Protein AF-A0A6J4LTP1-F1 (afdb_monomer_lite)

InterPro domains:
  IPR012429 Heparan-alpha-glucosaminide N-acetyltransferase, catalytic domain [PF07786] (29-228)

Secondary structure (DSSP, 8-state):
---------------PPP--TTS-------HHHHHHHHHHHHHHHHHHHS-SEETTEE-HHHHHHTTHHHHHHHHHHHHHHHHHTS-SSPP-HHHHHHHHHHHHHHHHHHHHHHHHHHTS--S----HHHHHHHHHHHGGGGGS-HHHHHHHHHHHHHHHHHHHHHHHHHSPPP--PPP-GGGGGSHHHHHHIIIIISSS-HHHHHHHHHHHHHHHTS-TT-HHHHHHHHHHHHHHHHHHHHHHHHHH-SHHHH-

pLDDT: mean 87.18, std 14.98, range [41.19, 98.12]

Structure (mmCIF, N/CA/C/O backbone):
data_AF-A0A6J4LTP1-F1
#
_entry.id   AF-A0A6J4LTP1-F1
#
loop_
_atom_site.group_PDB
_atom_site.id
_atom_site.type_symbol
_atom_site.label_atom_id
_atom_site.label_alt_id
_atom_site.label_comp_id
_atom_site.label_asym_id
_atom_site.label_entity_id
_atom_site.label_seq_id
_atom_site.pdbx_PDB_ins_code
_atom_site.Cartn_x
_atom_site.Cartn_y
_atom_site.Cartn_z
_atom_site.occupancy
_atom_site.B_iso_or_equiv
_atom_site.auth_seq_id
_atom_site.auth_comp_id
_atom_site.auth_asym_id
_atom_site.auth_atom_id
_atom_site.pdbx_PDB_model_num
ATOM 1 N N . MET A 1 1 ? -41.684 -35.979 71.689 1.00 41.19 1 MET A N 1
ATOM 2 C CA . MET A 1 1 ? -40.923 -36.893 70.809 1.00 41.19 1 MET A CA 1
ATOM 3 C C . MET A 1 1 ? -41.884 -37.437 69.767 1.00 41.19 1 MET A C 1
ATOM 5 O O . MET A 1 1 ? -42.883 -37.994 70.183 1.00 41.19 1 MET A O 1
ATOM 9 N N . SER A 1 2 ? -41.742 -37.316 68.453 1.00 46.16 2 SER A N 1
ATOM 10 C CA . SER A 1 2 ? -40.918 -36.495 67.558 1.00 46.16 2 SER A CA 1
ATOM 11 C C . SER A 1 2 ? -41.583 -36.624 66.177 1.00 46.16 2 SER A C 1
ATOM 13 O O . SER A 1 2 ? -41.936 -37.737 65.793 1.00 46.16 2 SER A O 1
ATOM 15 N N . ARG A 1 3 ? -41.771 -35.520 65.443 1.00 52.78 3 ARG A N 1
ATOM 16 C CA . ARG A 1 3 ? -41.906 -35.573 63.974 1.00 52.78 3 ARG A CA 1
ATOM 17 C C . ARG A 1 3 ? -40.513 -35.787 63.369 1.00 52.78 3 ARG A C 1
ATOM 19 O O . ARG A 1 3 ? -39.532 -35.397 64.005 1.00 52.78 3 ARG A O 1
ATOM 26 N N . PRO A 1 4 ? -40.436 -36.397 62.179 1.00 52.69 4 PRO A N 1
ATOM 27 C CA . PRO A 1 4 ? -39.856 -35.639 61.072 1.00 52.69 4 PRO A CA 1
ATOM 28 C C . PRO A 1 4 ? -40.597 -35.847 59.739 1.00 52.69 4 PRO A C 1
ATOM 30 O O . PRO A 1 4 ? -40.776 -36.962 59.257 1.00 52.69 4 PRO A O 1
ATOM 33 N N . ASP A 1 5 ? -41.101 -34.737 59.211 1.00 44.59 5 ASP A N 1
ATOM 34 C CA . ASP A 1 5 ? -40.849 -34.163 57.883 1.00 44.59 5 ASP A CA 1
ATOM 35 C C . ASP A 1 5 ? -40.252 -35.096 56.807 1.00 44.59 5 ASP A C 1
ATOM 37 O O . ASP A 1 5 ? -39.077 -35.454 56.845 1.00 44.59 5 ASP A O 1
ATOM 41 N N . LEU A 1 6 ? -41.062 -35.426 55.792 1.00 54.19 6 LEU A N 1
ATOM 42 C CA . LEU A 1 6 ? -40.572 -35.909 54.500 1.00 54.19 6 LEU A CA 1
ATOM 43 C C . LEU A 1 6 ? -40.312 -34.695 53.607 1.00 54.19 6 LEU A C 1
ATOM 45 O O . LEU A 1 6 ? -41.236 -34.023 53.146 1.00 54.19 6 LEU A O 1
ATOM 49 N N . GLU A 1 7 ? -39.025 -34.415 53.437 1.00 50.78 7 GLU A N 1
ATOM 50 C CA . GLU A 1 7 ? -38.472 -33.327 52.650 1.00 50.78 7 GLU A CA 1
ATOM 51 C C . GLU A 1 7 ? -38.853 -33.415 51.169 1.00 50.78 7 GLU A C 1
ATOM 53 O O . GLU A 1 7 ? -38.830 -34.468 50.527 1.00 50.78 7 GLU A O 1
ATOM 58 N N . ALA A 1 8 ? -39.164 -32.240 50.630 1.00 48.41 8 ALA A N 1
ATOM 59 C CA . ALA A 1 8 ? -39.256 -31.965 49.215 1.00 48.41 8 ALA A CA 1
ATOM 60 C C . ALA A 1 8 ? -37.925 -32.301 48.524 1.00 48.41 8 ALA A C 1
ATOM 62 O O . ALA A 1 8 ? -36.889 -31.715 48.832 1.00 48.41 8 ALA A O 1
ATOM 63 N N . GLY A 1 9 ? -37.969 -33.212 47.551 1.00 43.53 9 GLY A N 1
ATOM 64 C CA . GLY A 1 9 ? -36.868 -33.440 46.623 1.00 43.53 9 GLY A CA 1
ATOM 65 C C . GLY A 1 9 ? -36.632 -32.193 45.776 1.00 43.53 9 GLY A C 1
ATOM 66 O O . GLY A 1 9 ? -37.317 -31.960 44.780 1.00 43.53 9 GLY A O 1
ATOM 67 N N . SER A 1 10 ? -35.663 -31.386 46.193 1.00 46.53 10 SER A N 1
ATOM 68 C CA . SER A 1 10 ? -35.071 -30.304 45.422 1.00 46.53 10 SER A CA 1
ATOM 69 C C . SER A 1 10 ? -34.323 -30.898 44.227 1.00 46.53 10 SER A C 1
ATOM 71 O O . SER A 1 10 ? -33.177 -31.333 44.318 1.00 46.53 10 SER A O 1
ATOM 73 N N . GLY A 1 11 ? -34.984 -30.924 43.069 1.00 43.78 11 GLY A N 1
ATOM 74 C CA . GLY A 1 11 ? -34.294 -31.063 41.791 1.00 43.78 11 GLY A CA 1
ATOM 75 C C . GLY A 1 11 ? -33.330 -29.890 41.641 1.00 43.78 11 GLY A C 1
ATOM 76 O O . GLY A 1 11 ? -33.758 -28.770 41.363 1.00 43.78 11 GLY A O 1
ATOM 77 N N . GLY A 1 12 ? -32.049 -30.140 41.916 1.00 47.62 12 GLY A N 1
ATOM 78 C CA . GLY A 1 12 ? -30.976 -29.163 41.795 1.00 47.62 12 GLY A CA 1
ATOM 79 C C . GLY A 1 12 ? -30.911 -28.555 40.389 1.00 47.62 12 GLY A C 1
ATOM 80 O O . GLY A 1 12 ? -31.456 -29.123 39.436 1.00 47.62 12 GLY A O 1
ATOM 81 N N . PRO A 1 13 ? -30.261 -27.390 40.238 1.00 50.44 13 PRO A N 1
ATOM 82 C CA . PRO A 1 13 ? -30.139 -26.750 38.943 1.00 50.44 13 PRO A CA 1
ATOM 83 C C . PRO A 1 13 ? -29.443 -27.714 37.983 1.00 50.44 13 PRO A C 1
ATOM 85 O O . PRO A 1 13 ? -28.340 -28.180 38.257 1.00 50.44 13 PRO A O 1
ATOM 88 N N . VAL A 1 14 ? -30.109 -28.017 36.867 1.00 61.91 14 VAL A N 1
ATOM 89 C CA . VAL A 1 14 ? -29.485 -28.675 35.720 1.00 61.91 14 VAL A CA 1
ATOM 90 C C . VAL A 1 14 ? -28.296 -27.809 35.327 1.00 61.91 14 VAL A C 1
ATOM 92 O O . VAL A 1 14 ? -28.477 -26.671 34.887 1.00 61.91 14 VAL A O 1
ATOM 95 N N . ASP A 1 15 ? -27.097 -28.338 35.553 1.00 51.41 15 ASP A N 1
ATOM 96 C CA . ASP A 1 15 ? -25.837 -27.737 35.147 1.00 51.41 15 ASP A CA 1
ATOM 97 C C . ASP A 1 15 ? -25.859 -27.641 33.617 1.00 51.41 15 ASP A C 1
ATOM 99 O O . ASP A 1 15 ? -25.675 -28.625 32.895 1.00 51.41 15 ASP A O 1
ATOM 103 N N . ARG A 1 16 ? -26.239 -26.464 33.106 1.00 56.94 16 ARG A N 1
ATOM 104 C CA . ARG A 1 16 ? -26.117 -26.158 31.684 1.00 56.94 16 ARG A CA 1
ATOM 105 C C . ARG A 1 16 ? -24.619 -26.165 31.395 1.00 56.94 16 ARG A C 1
ATOM 107 O O . ARG A 1 16 ? -23.916 -25.421 32.077 1.00 56.94 16 ARG A O 1
ATOM 114 N N . PRO A 1 17 ? -24.132 -26.950 30.417 1.00 48.06 17 PRO A N 1
ATOM 115 C CA . PRO A 1 17 ? -22.727 -26.901 30.051 1.00 48.06 17 PRO A CA 1
ATOM 116 C C . PRO A 1 17 ? -22.368 -25.441 29.786 1.00 48.06 17 PRO A C 1
ATOM 118 O O . PRO A 1 17 ? -23.048 -24.768 29.009 1.00 48.06 17 PRO A O 1
ATOM 121 N N . ALA A 1 18 ? -21.376 -24.945 30.526 1.00 53.28 18 ALA A N 1
ATOM 122 C CA . ALA A 1 18 ? -20.853 -23.604 30.360 1.00 53.28 18 ALA A CA 1
ATOM 123 C C . ALA A 1 18 ? -20.547 -23.402 28.875 1.00 53.28 18 ALA A C 1
ATOM 125 O O . ALA A 1 18 ? -19.799 -24.193 28.298 1.00 53.28 18 ALA A O 1
ATOM 126 N N . ASP A 1 19 ? -21.169 -22.386 28.271 1.00 47.59 19 ASP A N 1
ATOM 127 C CA . ASP A 1 19 ? -20.850 -21.946 26.919 1.00 47.59 19 ASP A CA 1
ATOM 128 C C . ASP A 1 19 ? -19.333 -21.807 26.826 1.00 47.59 19 ASP A C 1
ATOM 130 O O . ASP A 1 19 ? -18.734 -20.962 27.495 1.00 47.59 19 ASP A O 1
ATOM 134 N N . ASP A 1 20 ? -18.715 -22.689 26.046 1.00 41.72 20 ASP A N 1
ATOM 135 C CA . ASP A 1 20 ? -17.285 -22.686 25.803 1.00 41.72 20 ASP A CA 1
ATOM 136 C C . ASP A 1 20 ? -16.920 -21.332 25.163 1.00 41.72 20 ASP A C 1
ATOM 138 O O . ASP A 1 20 ? -17.313 -21.063 24.019 1.00 41.72 20 ASP A O 1
ATOM 142 N N . PRO A 1 21 ? -16.184 -20.439 25.855 1.00 48.44 21 PRO A N 1
ATOM 143 C CA . PRO A 1 21 ? -15.839 -19.124 25.318 1.00 48.44 21 PRO A CA 1
ATOM 144 C C . PRO A 1 21 ? -14.862 -19.221 24.129 1.00 48.44 21 PRO A C 1
ATOM 146 O O . PRO A 1 21 ? -14.486 -18.198 23.551 1.00 48.44 21 PRO A O 1
ATOM 149 N N . ALA A 1 22 ? -14.456 -20.439 23.745 1.00 44.78 22 ALA A N 1
ATOM 150 C CA . ALA A 1 22 ? -13.656 -20.742 22.567 1.00 44.78 22 ALA A CA 1
ATOM 151 C C . ALA A 1 22 ? -14.463 -20.871 21.259 1.00 44.78 22 ALA A C 1
ATOM 153 O O . ALA A 1 22 ? -13.855 -21.021 20.193 1.00 44.78 22 ALA A O 1
ATOM 154 N N . ALA A 1 23 ? -15.798 -20.744 21.282 1.00 41.44 23 ALA A N 1
ATOM 155 C CA . ALA A 1 23 ? -16.594 -20.524 20.073 1.00 41.44 23 ALA A CA 1
ATOM 156 C C . ALA A 1 23 ? -16.311 -19.110 19.538 1.00 41.44 23 ALA A C 1
ATOM 158 O O . ALA A 1 23 ? -17.010 -18.142 19.836 1.00 41.44 23 ALA A O 1
ATOM 159 N N . GLY A 1 24 ? -15.198 -18.996 18.807 1.00 42.69 24 GLY A N 1
ATOM 160 C CA . GLY A 1 24 ? -14.598 -17.753 18.354 1.00 42.69 24 GLY A CA 1
ATOM 161 C C . GLY A 1 24 ? -15.640 -16.773 17.847 1.00 42.69 24 GLY A C 1
ATOM 162 O O . GLY A 1 24 ? -16.314 -17.045 16.854 1.00 42.69 24 GLY A O 1
ATOM 163 N N . ALA A 1 25 ? -15.743 -15.631 18.533 1.00 44.38 25 ALA A N 1
ATOM 164 C CA . ALA A 1 25 ? -16.534 -14.496 18.098 1.00 44.38 25 ALA A CA 1
ATOM 165 C C . ALA A 1 25 ? -16.268 -14.291 16.607 1.00 44.38 25 ALA A C 1
ATOM 167 O O . ALA A 1 25 ? -15.170 -13.877 16.217 1.00 44.38 25 ALA A O 1
ATOM 168 N N . VAL A 1 26 ? -17.248 -14.660 15.775 1.00 53.19 26 VAL A N 1
ATOM 169 C CA . VAL A 1 26 ? -17.187 -14.472 14.332 1.00 53.19 26 VAL A CA 1
ATOM 170 C C . VAL A 1 26 ? -17.020 -12.982 14.167 1.00 53.19 26 VAL A C 1
ATOM 172 O O . VAL A 1 26 ? -17.946 -12.204 14.380 1.00 53.19 26 VAL A O 1
ATOM 175 N N . ARG A 1 27 ? -15.781 -12.579 13.901 1.00 61.25 27 ARG A N 1
ATOM 176 C CA . ARG A 1 27 ? -15.403 -11.188 13.777 1.00 61.25 27 ARG A CA 1
ATOM 177 C C . ARG A 1 27 ? -16.189 -10.664 12.596 1.00 61.25 27 ARG A C 1
ATOM 179 O O . ARG A 1 27 ? -15.826 -10.943 11.456 1.00 61.25 27 ARG A O 1
ATOM 186 N N . GLU A 1 28 ? -17.314 -10.017 12.882 1.00 68.69 28 GLU A N 1
ATOM 187 C CA . GLU A 1 28 ? -18.293 -9.656 11.869 1.00 68.69 28 GLU A CA 1
ATOM 188 C C . GLU A 1 28 ? -17.571 -8.938 10.724 1.00 68.69 28 GLU A C 1
ATOM 190 O O . GLU A 1 28 ? -16.908 -7.904 10.916 1.00 68.69 28 GLU A O 1
ATOM 195 N N . ARG A 1 29 ? -17.657 -9.536 9.539 1.00 81.00 29 ARG A N 1
ATOM 196 C CA . ARG A 1 29 ? -16.980 -9.049 8.343 1.00 81.00 29 ARG A CA 1
ATOM 197 C C . ARG A 1 29 ? -17.611 -7.738 7.899 1.00 81.00 29 ARG A C 1
ATOM 199 O O . ARG A 1 29 ? -18.818 -7.541 8.008 1.00 81.00 29 ARG A O 1
ATOM 206 N N . ILE A 1 30 ? -16.790 -6.835 7.374 1.00 90.06 30 ILE A N 1
ATOM 207 C CA . ILE A 1 30 ? -17.272 -5.574 6.813 1.00 90.06 30 ILE A CA 1
ATOM 208 C C . ILE A 1 30 ? -17.384 -5.767 5.306 1.00 90.06 30 ILE A C 1
ATOM 210 O O . ILE A 1 30 ? -16.401 -5.598 4.589 1.00 90.06 30 ILE A O 1
ATOM 214 N N . VAL A 1 31 ? -18.588 -6.105 4.837 1.00 92.44 31 VAL A N 1
ATOM 215 C CA . VAL A 1 31 ? -18.863 -6.438 3.425 1.00 92.44 31 VAL A CA 1
ATOM 216 C C . VAL A 1 31 ? -18.315 -5.377 2.466 1.00 92.44 31 VAL A C 1
ATOM 218 O O . VAL A 1 31 ? -17.703 -5.717 1.461 1.00 92.44 31 VAL A O 1
ATOM 221 N N . GLY A 1 32 ? -18.441 -4.089 2.800 1.00 91.94 32 GLY A N 1
ATOM 222 C CA . GLY A 1 32 ? -17.913 -3.004 1.965 1.00 91.94 32 GLY A CA 1
ATOM 223 C C . GLY A 1 32 ? -16.392 -3.050 1.756 1.00 91.94 32 GLY A C 1
ATOM 224 O O . GLY A 1 32 ? -15.919 -2.733 0.670 1.00 91.94 32 GLY A O 1
ATOM 225 N N . VAL A 1 33 ? -15.621 -3.493 2.758 1.00 93.88 33 VAL A N 1
ATOM 226 C CA . VAL A 1 33 ? -14.161 -3.669 2.634 1.00 93.88 33 VAL A CA 1
ATOM 227 C C . VAL A 1 33 ? -13.844 -4.844 1.710 1.00 93.88 33 VAL A C 1
ATOM 229 O O . VAL A 1 33 ? -12.915 -4.762 0.908 1.00 93.88 33 VAL A O 1
ATOM 232 N N . ASP A 1 34 ? -14.626 -5.921 1.791 1.00 94.19 34 ASP A N 1
ATOM 233 C CA . ASP A 1 34 ? -14.452 -7.095 0.934 1.00 94.19 34 ASP A CA 1
ATOM 234 C C . ASP A 1 34 ? -14.813 -6.786 -0.527 1.00 94.19 34 ASP A C 1
ATOM 236 O O . ASP A 1 34 ? -14.054 -7.141 -1.429 1.00 94.19 34 ASP A O 1
ATOM 240 N N . VAL A 1 35 ? -15.898 -6.039 -0.765 1.00 95.88 35 VAL A N 1
ATOM 241 C CA . VAL A 1 35 ? -16.276 -5.544 -2.101 1.00 95.88 35 VAL A CA 1
ATOM 242 C C . VAL A 1 35 ? -15.203 -4.616 -2.664 1.00 95.88 35 VAL A C 1
ATOM 244 O O . VAL A 1 35 ? -14.769 -4.809 -3.796 1.00 95.88 35 VAL A O 1
ATOM 247 N N . ALA A 1 36 ? -14.711 -3.653 -1.878 1.00 96.00 36 ALA A N 1
ATOM 248 C CA . ALA A 1 36 ? -13.639 -2.762 -2.319 1.00 96.00 36 ALA A CA 1
ATOM 249 C C . ALA A 1 36 ? -12.361 -3.539 -2.679 1.00 96.00 36 ALA A C 1
ATOM 251 O O . ALA A 1 36 ? -11.690 -3.210 -3.656 1.00 96.00 36 ALA A O 1
ATOM 252 N N . ARG A 1 37 ? -12.046 -4.610 -1.934 1.00 95.38 37 ARG A N 1
ATOM 253 C CA . ARG A 1 37 ? -10.905 -5.485 -2.235 1.00 95.38 37 ARG A CA 1
ATOM 254 C C . ARG A 1 37 ? -11.122 -6.257 -3.533 1.00 95.38 37 ARG A C 1
ATOM 256 O O . ARG A 1 37 ? -10.196 -6.346 -4.330 1.00 95.38 37 ARG A O 1
ATOM 263 N N . CYS A 1 38 ? -12.328 -6.777 -3.754 1.00 96.44 38 CYS A N 1
ATOM 264 C CA . CYS A 1 38 ? -12.697 -7.433 -5.006 1.00 96.44 38 CYS A CA 1
ATOM 265 C C . CYS A 1 38 ? -12.531 -6.479 -6.198 1.00 96.44 38 CYS A C 1
ATOM 267 O O . CYS A 1 38 ? -11.837 -6.813 -7.152 1.00 96.44 38 CYS A O 1
ATOM 269 N N . LEU A 1 39 ? -13.061 -5.255 -6.103 1.00 96.81 39 LEU A N 1
ATOM 270 C CA . LEU A 1 39 ? -12.918 -4.231 -7.145 1.00 96.81 39 LEU A CA 1
ATOM 271 C C . LEU A 1 39 ? -11.451 -3.868 -7.415 1.00 96.81 39 LEU A C 1
ATOM 273 O O . LEU A 1 39 ? -11.052 -3.736 -8.570 1.00 96.81 39 LEU A O 1
ATOM 277 N N . ALA A 1 40 ? -10.634 -3.749 -6.365 1.00 96.69 40 ALA A N 1
ATOM 278 C CA . ALA A 1 40 ? -9.202 -3.503 -6.508 1.00 96.69 40 ALA A CA 1
ATOM 279 C C . ALA A 1 40 ? -8.497 -4.643 -7.266 1.00 96.69 40 ALA A C 1
ATOM 281 O O . ALA A 1 40 ? -7.720 -4.386 -8.181 1.00 96.69 40 ALA A O 1
ATOM 282 N N . LEU A 1 41 ? -8.796 -5.901 -6.924 1.00 95.12 41 LEU A N 1
ATOM 283 C CA .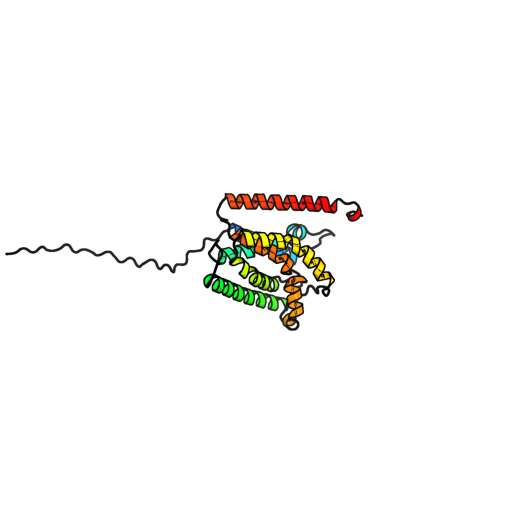 LEU A 1 41 ? -8.239 -7.074 -7.605 1.00 95.12 41 LEU A CA 1
ATOM 284 C C . LEU A 1 41 ? -8.700 -7.158 -9.066 1.00 95.12 41 LEU A C 1
ATOM 286 O O . LEU A 1 41 ? -7.869 -7.358 -9.945 1.00 95.12 41 LEU A O 1
ATOM 290 N N . LEU A 1 42 ? -9.992 -6.956 -9.337 1.00 95.81 42 LEU A N 1
ATOM 291 C CA . LEU A 1 42 ? -10.535 -6.956 -10.698 1.00 95.81 42 LEU A CA 1
ATOM 292 C C . LEU A 1 42 ? -9.880 -5.882 -11.569 1.00 95.81 42 LEU A C 1
ATOM 294 O O . LEU A 1 42 ? -9.512 -6.167 -12.703 1.00 95.81 42 LEU A O 1
ATOM 298 N N . GLY A 1 43 ? -9.678 -4.676 -11.035 1.00 95.38 43 GLY A N 1
ATOM 299 C CA . GLY A 1 43 ? -8.998 -3.610 -11.766 1.00 95.38 43 GLY A CA 1
ATOM 300 C C . GLY A 1 43 ? -7.523 -3.915 -12.049 1.00 95.38 43 GLY A C 1
ATOM 301 O O . GLY A 1 43 ? -7.072 -3.691 -13.166 1.00 95.38 43 GLY A O 1
ATOM 302 N N . MET A 1 44 ? -6.792 -4.503 -11.092 1.00 94.62 44 MET A N 1
ATOM 303 C CA . MET A 1 44 ? -5.412 -4.956 -11.332 1.00 94.62 44 MET A CA 1
ATOM 304 C C . MET A 1 44 ? -5.345 -6.059 -12.398 1.00 94.62 44 MET A C 1
ATOM 306 O O . MET A 1 44 ? -4.488 -6.017 -13.277 1.00 94.62 44 MET A O 1
ATOM 310 N N . MET A 1 45 ? -6.267 -7.026 -12.365 1.00 92.50 45 MET A N 1
ATOM 311 C CA . MET A 1 45 ? -6.344 -8.063 -13.399 1.00 92.50 45 MET A CA 1
ATOM 312 C C . MET A 1 45 ? -6.673 -7.460 -14.765 1.00 92.50 45 MET A C 1
ATOM 314 O O . MET A 1 45 ? -6.033 -7.805 -15.753 1.00 92.50 45 MET A O 1
ATOM 318 N N . ALA A 1 46 ? -7.614 -6.514 -14.824 1.00 92.94 46 ALA A N 1
ATOM 319 C CA . ALA A 1 46 ? -7.965 -5.822 -16.058 1.00 92.94 46 ALA A CA 1
ATOM 320 C C . ALA A 1 46 ? -6.748 -5.121 -16.681 1.00 92.94 46 ALA A C 1
ATOM 322 O O . ALA A 1 46 ? -6.535 -5.249 -17.880 1.00 92.94 46 ALA A O 1
ATOM 323 N N . THR A 1 47 ? -5.906 -4.456 -15.883 1.00 92.12 47 THR A N 1
ATOM 324 C CA . THR A 1 47 ? -4.703 -3.768 -16.389 1.00 92.12 47 THR A CA 1
ATOM 325 C C . THR A 1 47 ? -3.582 -4.708 -16.826 1.00 92.12 47 THR A C 1
ATOM 327 O O . THR A 1 47 ? -2.706 -4.297 -17.572 1.00 92.12 47 THR A O 1
ATOM 330 N N . HIS A 1 48 ? -3.586 -5.963 -16.373 1.00 90.38 48 HIS A N 1
ATOM 331 C CA . HIS A 1 48 ? -2.565 -6.945 -16.753 1.00 90.38 48 HIS A CA 1
ATOM 332 C C . HIS A 1 48 ? -3.007 -7.901 -17.866 1.00 90.38 48 HIS A C 1
ATOM 334 O O . HIS A 1 48 ? -2.154 -8.501 -18.512 1.00 90.38 48 HIS A O 1
ATOM 340 N N . VAL A 1 49 ? -4.315 -8.058 -18.085 1.00 90.75 49 VAL A N 1
ATOM 341 C CA . VAL A 1 49 ? -4.872 -8.983 -19.085 1.00 90.75 49 VAL A CA 1
ATOM 342 C C . VAL A 1 49 ? -5.367 -8.251 -20.332 1.00 90.75 49 VAL A C 1
ATOM 344 O O . VAL A 1 49 ? -5.254 -8.782 -21.434 1.00 90.75 49 VAL A O 1
ATOM 347 N N . LEU A 1 50 ? -5.932 -7.049 -20.182 1.00 91.25 50 LEU A N 1
ATOM 348 C CA . LEU A 1 50 ? -6.441 -6.269 -21.311 1.00 91.25 50 LEU A CA 1
ATOM 349 C C . LEU A 1 50 ? -5.331 -5.409 -21.929 1.00 91.25 50 LEU A C 1
ATOM 351 O O . LEU A 1 50 ? -4.425 -4.976 -21.216 1.00 91.25 50 LEU A O 1
ATOM 355 N N . PRO A 1 51 ? -5.411 -5.103 -23.235 1.00 88.56 51 PRO A N 1
ATOM 356 C CA . PRO A 1 51 ? -4.446 -4.227 -23.885 1.00 88.56 51 PRO A CA 1
ATOM 357 C C . PRO A 1 51 ? -4.437 -2.826 -23.258 1.00 88.56 51 PRO A C 1
ATOM 359 O O . PRO A 1 51 ? -5.483 -2.242 -22.950 1.00 88.56 51 PRO A O 1
ATOM 362 N N . GLY A 1 52 ? -3.233 -2.276 -23.085 1.00 88.69 52 GLY A N 1
ATOM 363 C CA . GLY A 1 52 ? -3.023 -0.920 -22.569 1.00 88.69 52 GLY A CA 1
ATOM 364 C C . GLY A 1 52 ? -3.436 0.179 -23.539 1.00 88.69 52 GLY A C 1
ATOM 365 O O . GLY A 1 52 ? -3.933 1.219 -23.114 1.00 88.69 52 GLY A O 1
ATOM 366 N N . VAL A 1 53 ? -3.284 -0.084 -24.835 1.00 91.75 53 VAL A N 1
ATOM 367 C CA . VAL A 1 53 ? -3.597 0.840 -25.925 1.00 91.75 53 VAL A CA 1
ATOM 368 C C . VAL A 1 53 ? -4.477 0.118 -26.937 1.00 91.75 53 VAL A C 1
ATOM 370 O O . VAL A 1 53 ? -4.193 -1.024 -27.300 1.00 91.75 53 VAL A O 1
ATOM 373 N N . VAL A 1 54 ? -5.549 0.776 -27.368 1.00 90.50 54 VAL A N 1
ATOM 374 C CA . VAL A 1 54 ? -6.479 0.309 -28.402 1.00 90.50 54 VAL A CA 1
ATOM 375 C C . VAL A 1 54 ? -6.688 1.473 -29.365 1.00 90.50 54 VAL A C 1
ATOM 377 O O . VAL A 1 54 ? -6.993 2.575 -28.925 1.00 90.50 54 VAL A O 1
ATOM 380 N N . ASP A 1 55 ? -6.461 1.245 -30.659 1.00 90.25 55 ASP A N 1
ATOM 381 C CA . ASP A 1 55 ? -6.596 2.264 -31.713 1.00 90.25 55 ASP A CA 1
ATOM 382 C C . ASP A 1 55 ? -5.777 3.550 -31.471 1.00 90.25 55 ASP A C 1
ATOM 384 O O . ASP A 1 55 ? -6.188 4.649 -31.825 1.00 90.25 55 ASP A O 1
ATOM 388 N N . GLY A 1 56 ? -4.595 3.411 -30.859 1.00 90.12 56 GLY A N 1
ATOM 389 C CA . GLY A 1 56 ? -3.703 4.533 -30.533 1.00 90.12 56 GLY A CA 1
ATOM 390 C C . GLY A 1 56 ? -4.052 5.272 -29.237 1.00 90.12 56 GLY A C 1
ATOM 391 O O . GLY A 1 56 ? -3.244 6.066 -28.765 1.00 90.12 56 GLY A O 1
ATOM 392 N N . GLU A 1 57 ? -5.187 4.955 -28.614 1.00 91.06 57 GLU A N 1
ATOM 393 C CA . GLU A 1 57 ? -5.656 5.573 -27.375 1.00 91.06 57 GLU A CA 1
ATOM 394 C C . GLU A 1 57 ? -5.458 4.649 -26.169 1.00 91.06 57 GLU A C 1
ATOM 396 O O . GLU A 1 57 ? -5.546 3.421 -26.267 1.00 91.06 57 GLU A O 1
ATOM 401 N N . VAL A 1 58 ? -5.220 5.228 -24.988 1.00 90.69 58 VAL A N 1
ATOM 402 C CA . VAL A 1 58 ? -5.156 4.446 -23.742 1.00 90.69 58 VAL A CA 1
ATOM 403 C C . VAL A 1 58 ? -6.515 3.793 -23.505 1.00 90.69 58 VAL A C 1
ATOM 405 O O . VAL A 1 58 ? -7.543 4.471 -23.486 1.00 90.69 58 VAL A O 1
ATOM 408 N N . SER A 1 59 ? -6.546 2.479 -23.287 1.00 92.50 59 SER A N 1
ATOM 409 C CA . SER A 1 59 ? -7.810 1.760 -23.123 1.00 92.50 59 SER A CA 1
ATOM 410 C C . SER A 1 59 ? -8.577 2.241 -21.890 1.00 92.50 59 SER A C 1
ATOM 412 O O . SER A 1 59 ? -7.982 2.589 -20.869 1.00 92.50 59 SER A O 1
ATOM 414 N N . LEU A 1 60 ? -9.914 2.217 -21.938 1.00 90.56 60 LEU A N 1
ATOM 415 C CA . LEU A 1 60 ? -10.758 2.641 -20.811 1.00 90.56 60 LEU A CA 1
ATOM 416 C C . LEU A 1 60 ? -10.399 1.907 -19.507 1.00 90.56 60 LEU A C 1
ATOM 418 O O . LEU A 1 60 ? -10.366 2.510 -18.434 1.00 90.56 60 LEU A O 1
ATOM 422 N N . ALA A 1 61 ? -10.084 0.611 -19.603 1.00 89.81 61 ALA A N 1
ATOM 423 C CA . ALA A 1 61 ? -9.640 -0.185 -18.465 1.00 89.81 61 ALA A CA 1
ATOM 424 C C . ALA A 1 61 ? -8.370 0.401 -17.831 1.00 89.81 61 ALA A C 1
ATOM 426 O O . ALA A 1 61 ? -8.316 0.572 -16.615 1.00 89.81 61 ALA A O 1
ATOM 427 N N . HIS A 1 62 ? -7.379 0.778 -18.641 1.00 90.69 62 HIS A N 1
ATOM 428 C CA . HIS A 1 62 ? -6.166 1.421 -18.147 1.00 90.69 62 HIS A CA 1
ATOM 429 C C . HIS A 1 62 ? -6.432 2.836 -17.628 1.00 90.69 62 HIS A C 1
ATOM 431 O O . HIS A 1 62 ? -5.962 3.178 -16.544 1.00 90.69 62 HIS A O 1
ATOM 437 N N . GLN A 1 63 ? -7.256 3.629 -18.316 1.00 90.25 63 GLN A N 1
ATOM 438 C CA . GLN A 1 63 ? -7.611 4.979 -17.872 1.00 90.25 63 GLN A CA 1
ATOM 439 C C . GLN A 1 63 ? -8.255 4.993 -16.486 1.00 90.25 63 GLN A C 1
ATOM 441 O O . GLN A 1 63 ? -7.968 5.896 -15.703 1.00 90.25 63 GLN A O 1
ATOM 446 N N . VAL A 1 64 ? -9.093 4.004 -16.160 1.00 89.62 64 VAL A N 1
ATOM 447 C CA . VAL A 1 64 ? -9.813 3.939 -14.879 1.00 89.62 64 VAL A CA 1
ATOM 448 C C . VAL A 1 64 ? -9.020 3.182 -13.808 1.00 89.62 64 VAL A C 1
ATOM 450 O O . VAL A 1 64 ? -8.976 3.625 -12.659 1.00 89.62 64 VAL A O 1
ATOM 453 N N . ALA A 1 65 ? -8.375 2.065 -14.150 1.00 92.44 65 ALA A N 1
ATOM 454 C CA . ALA A 1 65 ? -7.824 1.132 -13.163 1.00 92.44 65 ALA A CA 1
ATOM 455 C C . ALA A 1 65 ? -6.300 1.210 -12.983 1.00 92.44 65 ALA A C 1
ATOM 457 O O . ALA A 1 65 ? -5.815 0.919 -11.882 1.00 92.44 65 ALA A O 1
ATOM 458 N N . ALA A 1 66 ? -5.538 1.628 -14.005 1.00 89.69 66 ALA A N 1
ATOM 459 C CA . ALA A 1 66 ? -4.074 1.620 -13.938 1.00 89.69 66 ALA A CA 1
ATOM 460 C C . ALA A 1 66 ? -3.577 2.488 -12.776 1.00 89.69 66 ALA A C 1
ATOM 462 O O . ALA A 1 66 ? -3.988 3.638 -12.606 1.00 89.69 66 ALA A O 1
ATOM 463 N N . GLY A 1 67 ? -2.749 1.895 -11.913 1.00 88.12 67 GLY A N 1
ATOM 464 C CA . GLY A 1 67 ? -2.249 2.502 -10.676 1.00 88.12 67 GLY A CA 1
ATOM 465 C C . GLY A 1 67 ? -3.300 2.658 -9.567 1.00 88.12 67 GLY A C 1
ATOM 466 O O . GLY A 1 67 ? -3.031 2.303 -8.419 1.00 88.12 67 GLY A O 1
ATOM 467 N N . ARG A 1 68 ? -4.516 3.125 -9.885 1.00 93.12 68 ARG A N 1
ATOM 468 C CA . ARG A 1 68 ? -5.594 3.393 -8.911 1.00 93.12 68 ARG A CA 1
ATOM 469 C C . ARG A 1 68 ? -6.065 2.128 -8.199 1.00 93.12 68 ARG A C 1
ATOM 471 O O . ARG A 1 68 ? -6.248 2.146 -6.983 1.00 93.12 68 ARG A O 1
ATOM 478 N N . SER A 1 69 ? -6.215 1.021 -8.924 1.00 95.00 69 SER A N 1
ATOM 479 C CA . SER A 1 69 ? -6.627 -0.262 -8.344 1.00 95.00 69 SER A CA 1
ATOM 480 C C . SER A 1 69 ? -5.569 -0.837 -7.403 1.00 95.00 69 SER A C 1
ATOM 482 O O . SER A 1 69 ? -5.906 -1.299 -6.312 1.00 95.00 69 SER A O 1
ATOM 484 N N . SER A 1 70 ? -4.287 -0.725 -7.757 1.00 94.00 70 SER A N 1
ATOM 485 C CA . SER A 1 70 ? -3.179 -1.105 -6.875 1.00 94.00 70 SER A CA 1
ATOM 486 C C . SER A 1 70 ? -3.098 -0.197 -5.642 1.00 94.00 70 SER A C 1
ATOM 488 O O . SER A 1 70 ? -2.888 -0.690 -4.534 1.00 94.00 70 SER A O 1
ATOM 490 N N . ALA A 1 71 ? -3.307 1.117 -5.791 1.00 95.31 71 ALA A N 1
ATOM 491 C CA . ALA A 1 71 ? -3.318 2.057 -4.666 1.00 95.31 71 ALA A CA 1
ATOM 492 C C . ALA A 1 71 ? -4.464 1.746 -3.693 1.00 95.31 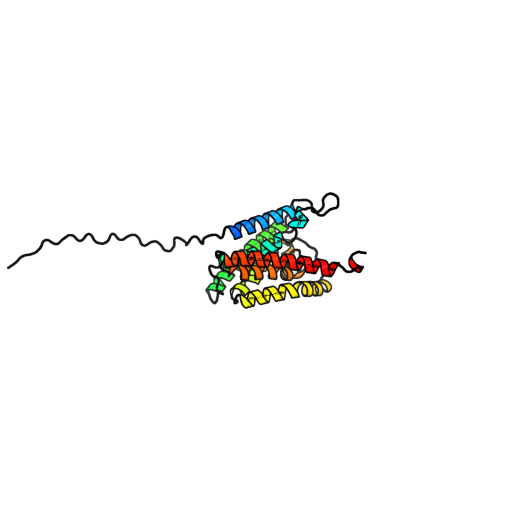71 ALA A C 1
ATOM 494 O O . ALA A 1 71 ? -4.248 1.661 -2.482 1.00 95.31 71 ALA A O 1
ATOM 495 N N . LEU A 1 72 ? -5.666 1.476 -4.215 1.00 96.38 72 LEU A N 1
ATOM 496 C CA . LEU A 1 72 ? -6.800 1.017 -3.416 1.00 96.38 72 LEU A CA 1
ATOM 497 C C . LEU A 1 72 ? -6.474 -0.295 -2.690 1.00 96.38 72 LEU A C 1
ATOM 499 O O . LEU A 1 72 ? -6.738 -0.412 -1.493 1.00 96.38 72 LEU A O 1
ATOM 503 N N . PHE A 1 73 ? -5.859 -1.262 -3.378 1.00 95.88 73 PHE A N 1
ATOM 504 C CA . PHE A 1 73 ? -5.412 -2.514 -2.766 1.00 95.88 73 PHE A CA 1
ATOM 505 C C . PHE A 1 73 ? -4.438 -2.268 -1.602 1.00 95.88 73 PHE A C 1
ATOM 507 O O . PHE A 1 73 ? -4.632 -2.829 -0.523 1.00 95.88 73 PHE A O 1
ATOM 514 N N . ALA A 1 74 ? -3.453 -1.380 -1.769 1.00 96.44 74 ALA A N 1
ATOM 515 C CA . ALA A 1 74 ? -2.493 -1.018 -0.724 1.00 96.44 74 ALA A CA 1
ATOM 516 C C . ALA A 1 74 ? -3.146 -0.298 0.473 1.00 96.44 74 ALA A C 1
ATOM 518 O O . ALA A 1 74 ? -2.813 -0.581 1.623 1.00 96.44 74 ALA A O 1
ATOM 519 N N . VAL A 1 75 ? -4.130 0.577 0.251 1.00 97.62 75 VAL A N 1
ATOM 520 C CA . VAL A 1 75 ? -4.911 1.170 1.353 1.00 97.62 75 VAL A CA 1
ATOM 521 C C . VAL A 1 75 ? -5.705 0.086 2.091 1.00 97.62 75 VAL A C 1
ATOM 523 O O . VAL A 1 75 ? -5.667 -0.007 3.321 1.00 97.62 75 VAL A O 1
ATOM 526 N N . LEU A 1 76 ? -6.398 -0.791 1.362 1.00 96.88 76 LEU A N 1
ATOM 527 C CA . LEU A 1 76 ? -7.196 -1.869 1.953 1.00 96.88 76 LEU A CA 1
ATOM 528 C C . LEU A 1 76 ? -6.340 -2.908 2.681 1.00 96.88 76 LEU A C 1
ATOM 530 O O . LEU A 1 76 ? -6.802 -3.510 3.654 1.00 96.88 76 LEU A O 1
ATOM 534 N N . ALA A 1 77 ? -5.093 -3.101 2.263 1.00 95.00 77 ALA A N 1
ATOM 535 C CA . ALA A 1 77 ? -4.103 -3.885 2.985 1.00 95.00 77 ALA A CA 1
ATOM 536 C C . ALA A 1 77 ? -3.901 -3.353 4.407 1.00 95.00 77 ALA A C 1
ATOM 538 O O . ALA A 1 77 ? -3.992 -4.109 5.374 1.00 95.00 77 ALA A O 1
ATOM 539 N N . GLY A 1 78 ? -3.721 -2.039 4.547 1.00 95.69 78 GLY A N 1
ATOM 540 C CA . GLY A 1 78 ? -3.503 -1.377 5.834 1.00 95.69 78 GLY A CA 1
ATOM 541 C C . GLY A 1 78 ? -4.741 -1.443 6.720 1.00 95.69 78 GLY A C 1
ATOM 542 O O . GLY A 1 78 ? -4.641 -1.748 7.910 1.00 95.69 78 GLY A O 1
ATOM 543 N N . VAL A 1 79 ? -5.925 -1.269 6.119 1.00 95.94 79 VAL A N 1
ATOM 544 C CA . VAL A 1 79 ? -7.209 -1.494 6.803 1.00 95.94 79 VAL A CA 1
ATOM 545 C C . VAL A 1 79 ? -7.278 -2.932 7.320 1.00 95.94 79 VAL A C 1
ATOM 547 O O . VAL A 1 79 ? -7.620 -3.169 8.478 1.00 95.94 79 VAL A O 1
ATOM 550 N N . SER A 1 80 ? -6.899 -3.899 6.482 1.00 91.94 80 SER A N 1
ATOM 551 C CA . SER A 1 80 ? -6.926 -5.323 6.821 1.00 91.94 80 SER A CA 1
ATOM 552 C C . SER A 1 80 ? -5.968 -5.666 7.962 1.00 91.94 80 SER A C 1
ATOM 554 O O . SER A 1 80 ? -6.328 -6.490 8.797 1.00 91.94 80 SER A O 1
ATOM 556 N N . LEU A 1 81 ? -4.799 -5.020 8.058 1.00 91.75 81 LEU A N 1
ATOM 557 C CA . LEU A 1 81 ? -3.873 -5.206 9.184 1.00 91.75 81 LEU A CA 1
ATOM 558 C C . LEU A 1 81 ? -4.528 -4.831 10.517 1.00 91.75 81 LEU A C 1
ATOM 560 O O . LEU A 1 81 ? -4.471 -5.602 11.474 1.00 91.75 81 LEU A O 1
ATOM 564 N N . VAL A 1 82 ? -5.209 -3.685 10.577 1.00 92.75 82 VAL A N 1
ATOM 565 C CA . VAL A 1 82 ? -5.896 -3.238 11.802 1.00 92.75 82 VAL A CA 1
ATOM 566 C C . VAL A 1 82 ? -7.088 -4.128 12.129 1.00 92.75 82 VAL A C 1
ATOM 568 O O . VAL A 1 82 ? -7.305 -4.468 13.292 1.00 92.75 82 VAL A O 1
ATOM 571 N N . LEU A 1 83 ? -7.845 -4.548 11.111 1.00 90.00 83 LEU A N 1
ATOM 572 C CA . LEU A 1 83 ? -8.939 -5.487 11.311 1.00 90.00 83 LEU A CA 1
ATOM 573 C C . LEU A 1 83 ? -8.392 -6.813 11.861 1.00 90.00 83 LEU A C 1
ATOM 575 O O . LEU A 1 83 ? -8.801 -7.222 12.934 1.00 90.00 83 LEU A O 1
ATOM 579 N N . VAL A 1 84 ? -7.418 -7.464 11.233 1.00 85.06 84 VAL A N 1
ATOM 580 C CA . VAL A 1 84 ? -6.885 -8.746 11.735 1.00 85.06 84 VAL A CA 1
ATOM 581 C C . VAL A 1 84 ? -6.361 -8.643 13.173 1.00 85.06 84 VAL A C 1
ATOM 583 O O . VAL A 1 84 ? -6.575 -9.554 13.965 1.00 85.06 84 VAL A O 1
ATOM 586 N N . THR A 1 85 ? -5.765 -7.507 13.541 1.00 81.88 85 THR A N 1
ATOM 587 C CA . THR A 1 85 ? -5.194 -7.272 14.876 1.00 81.88 85 THR A CA 1
ATOM 588 C C . THR A 1 85 ? -6.240 -7.158 15.997 1.00 81.88 85 THR A C 1
ATOM 590 O O . THR A 1 85 ? -5.892 -7.086 17.172 1.00 81.88 85 THR A O 1
ATOM 593 N N . GLY A 1 86 ? -7.540 -7.124 15.698 1.00 77.44 86 GLY A N 1
ATOM 594 C CA . GLY A 1 86 ? -8.551 -7.146 16.759 1.00 77.44 86 GLY A CA 1
ATOM 595 C C . GLY A 1 86 ? -8.918 -5.769 17.316 1.00 77.44 86 GLY A C 1
ATOM 596 O O . GLY A 1 86 ? -10.067 -5.582 17.707 1.00 77.44 86 GLY A O 1
ATOM 597 N N . THR A 1 87 ? -8.001 -4.798 17.293 1.00 77.94 87 THR A N 1
ATOM 598 C CA . THR A 1 87 ? -8.108 -3.546 18.057 1.00 77.94 87 THR A CA 1
ATOM 599 C C . THR A 1 87 ? -7.942 -2.285 17.207 1.00 77.94 87 THR A C 1
ATOM 601 O O . THR A 1 87 ? -7.156 -2.233 16.264 1.00 77.94 87 THR A O 1
ATOM 604 N N . ARG A 1 88 ? -8.683 -1.234 17.580 1.00 83.00 88 ARG A N 1
ATOM 605 C CA . ARG A 1 88 ? -8.554 0.127 17.025 1.00 83.00 88 ARG A CA 1
ATOM 606 C C . ARG A 1 88 ? -7.500 0.961 17.761 1.00 83.00 88 ARG A C 1
ATOM 608 O O . ARG A 1 88 ? -7.085 2.012 17.271 1.00 83.00 88 ARG A O 1
ATOM 615 N N . SER A 1 89 ? -7.061 0.490 18.925 1.00 84.38 89 SER A N 1
ATOM 616 C CA . SER A 1 89 ? -6.056 1.142 19.759 1.00 84.38 89 SER A CA 1
ATOM 617 C C . SER A 1 89 ? -4.650 0.631 19.430 1.00 84.38 89 SER A C 1
ATOM 619 O O . SER A 1 89 ? -4.504 -0.478 18.916 1.00 84.38 89 SER A O 1
ATOM 621 N N . PRO A 1 90 ? -3.593 1.411 19.719 1.00 84.62 90 PRO A N 1
ATOM 622 C CA . PRO A 1 90 ? -2.221 0.964 19.498 1.00 84.62 90 PRO A CA 1
ATOM 623 C C . PRO A 1 90 ? -1.906 -0.311 20.285 1.00 84.62 90 PRO A C 1
ATOM 625 O O . PRO A 1 90 ? -2.198 -0.386 21.479 1.00 84.62 90 PRO A O 1
ATOM 628 N N . VAL A 1 91 ? -1.274 -1.288 19.633 1.00 82.81 91 VAL A N 1
ATOM 629 C CA . VAL A 1 91 ? -0.839 -2.533 20.284 1.00 82.81 91 VAL A CA 1
ATOM 630 C C . VAL A 1 91 ? 0.535 -2.317 20.909 1.00 82.81 91 VAL A C 1
ATOM 632 O O . VAL A 1 91 ? 1.410 -1.739 20.271 1.00 82.81 91 VAL A O 1
ATOM 635 N N . ARG A 1 92 ? 0.757 -2.764 22.149 1.00 87.56 92 ARG A N 1
ATOM 636 C CA . ARG A 1 92 ? 2.034 -2.571 22.862 1.00 87.56 92 ARG A CA 1
ATOM 637 C C . ARG A 1 92 ? 2.519 -3.849 23.541 1.00 87.56 92 ARG A C 1
ATOM 639 O O . ARG A 1 92 ? 1.756 -4.795 23.722 1.00 87.56 92 ARG A O 1
ATOM 646 N N . GLY A 1 93 ? 3.797 -3.859 23.921 1.00 90.19 93 GLY A N 1
ATOM 647 C CA . GLY A 1 93 ? 4.404 -4.931 24.712 1.00 90.19 93 GLY A CA 1
ATOM 648 C C . GLY A 1 93 ? 4.352 -6.297 24.023 1.00 90.19 93 GLY A C 1
ATOM 649 O O . GLY A 1 93 ? 4.570 -6.407 22.815 1.00 90.19 93 GLY A O 1
ATOM 650 N N . ALA A 1 94 ? 4.054 -7.343 24.795 1.00 89.56 94 ALA A N 1
ATOM 651 C CA . ALA A 1 94 ? 4.006 -8.722 24.307 1.00 89.56 94 ALA A CA 1
ATOM 652 C C . ALA A 1 94 ? 2.973 -8.927 23.183 1.00 89.56 94 ALA A C 1
ATOM 654 O O . ALA A 1 94 ? 3.270 -9.602 22.200 1.00 89.56 94 ALA A O 1
ATOM 655 N N . ALA A 1 95 ? 1.807 -8.277 23.272 1.00 87.31 95 ALA A N 1
ATOM 656 C CA . ALA A 1 95 ? 0.769 -8.364 22.246 1.00 87.31 95 ALA A CA 1
ATOM 657 C C . ALA A 1 95 ? 1.240 -7.800 20.894 1.00 87.31 95 ALA A C 1
ATOM 659 O O . ALA A 1 95 ? 0.939 -8.366 19.841 1.00 87.31 95 ALA A O 1
ATOM 660 N N . TRP A 1 96 ? 2.027 -6.715 20.911 1.00 91.50 96 TRP A N 1
ATOM 661 C CA . TRP A 1 96 ? 2.597 -6.157 19.683 1.00 91.50 96 TRP A CA 1
ATOM 662 C C . TRP A 1 96 ? 3.629 -7.103 19.081 1.00 91.50 96 TRP A C 1
ATOM 664 O O . TRP A 1 96 ? 3.579 -7.359 17.884 1.00 91.50 96 TRP A O 1
ATOM 674 N N . ARG A 1 97 ? 4.510 -7.683 19.906 1.00 92.00 97 ARG A N 1
ATOM 675 C CA . ARG A 1 97 ? 5.517 -8.650 19.443 1.00 92.00 97 ARG A CA 1
ATOM 676 C C . ARG A 1 97 ? 4.870 -9.875 18.798 1.00 92.00 97 ARG A C 1
ATOM 678 O O . ARG A 1 97 ? 5.303 -10.275 17.725 1.00 92.00 97 ARG A O 1
ATOM 685 N N . ALA A 1 98 ? 3.820 -10.426 19.408 1.00 91.25 98 ALA A N 1
ATOM 686 C CA . ALA A 1 98 ? 3.080 -11.559 18.852 1.00 91.25 98 ALA A CA 1
ATOM 687 C C . ALA A 1 98 ? 2.400 -11.200 17.519 1.00 91.25 98 ALA A C 1
ATOM 689 O O . ALA A 1 98 ? 2.526 -11.929 16.537 1.00 91.25 98 ALA A O 1
ATOM 690 N N . THR A 1 99 ? 1.750 -10.032 17.460 1.00 90.62 99 THR A N 1
ATOM 691 C CA . THR A 1 99 ? 1.122 -9.522 16.229 1.00 90.62 99 THR A CA 1
ATOM 692 C C . THR A 1 99 ? 2.158 -9.324 15.122 1.00 90.62 99 THR A C 1
ATOM 694 O O . THR A 1 99 ? 1.952 -9.755 13.989 1.00 90.62 99 THR A O 1
ATOM 697 N N . TYR A 1 100 ? 3.290 -8.697 15.449 1.00 92.12 100 TYR A N 1
ATOM 698 C CA . TYR A 1 100 ? 4.366 -8.433 14.502 1.00 92.12 100 TYR A CA 1
ATOM 699 C C . TYR A 1 100 ? 5.028 -9.723 14.017 1.00 92.12 100 TYR A C 1
ATOM 701 O O . TYR A 1 100 ? 5.294 -9.848 12.829 1.00 92.12 100 TYR A O 1
ATOM 709 N N . ALA A 1 101 ? 5.233 -10.707 14.895 1.00 94.06 101 ALA A N 1
ATOM 710 C CA . ALA A 1 101 ? 5.764 -12.013 14.515 1.00 94.06 101 ALA A CA 1
ATOM 711 C C . ALA A 1 101 ? 4.829 -12.747 13.541 1.00 94.06 101 ALA A C 1
ATOM 713 O O . ALA A 1 101 ? 5.286 -13.245 12.515 1.00 94.06 101 ALA A O 1
ATOM 714 N N . GLY A 1 102 ? 3.516 -12.753 13.804 1.00 93.06 102 GLY A N 1
ATOM 715 C CA . GLY A 1 102 ? 2.532 -13.320 12.876 1.00 93.06 102 GLY A CA 1
ATOM 716 C C . GLY A 1 102 ? 2.503 -12.590 11.529 1.00 93.06 102 GLY A C 1
ATOM 717 O O . GLY A 1 102 ? 2.432 -13.221 10.473 1.00 93.06 102 GLY A O 1
ATOM 718 N N . LEU A 1 103 ? 2.625 -11.259 11.551 1.00 92.81 103 LEU A N 1
ATOM 719 C CA . LEU A 1 103 ? 2.732 -10.445 10.342 1.00 92.81 103 LEU A CA 1
ATOM 720 C C . LEU A 1 103 ? 4.015 -10.742 9.559 1.00 92.81 103 LEU A C 1
ATOM 722 O O . LEU A 1 103 ? 3.953 -10.890 8.343 1.00 92.81 103 LEU A O 1
ATOM 726 N N . ALA A 1 104 ? 5.150 -10.877 10.243 1.00 95.25 104 ALA A N 1
ATOM 727 C CA . ALA A 1 104 ? 6.437 -11.202 9.642 1.00 95.25 104 ALA A CA 1
ATOM 728 C C . ALA A 1 104 ? 6.445 -12.613 9.040 1.00 95.25 104 ALA A C 1
ATOM 730 O O . ALA A 1 104 ? 6.921 -12.792 7.924 1.00 95.25 104 ALA A O 1
ATOM 731 N N . ALA A 1 105 ? 5.844 -13.598 9.714 1.00 96.06 105 ALA A N 1
ATOM 732 C CA . ALA A 1 105 ? 5.676 -14.944 9.168 1.00 96.06 105 ALA A CA 1
ATOM 733 C C . ALA A 1 105 ? 4.816 -14.928 7.895 1.00 96.06 105 ALA A C 1
ATOM 735 O O . ALA A 1 105 ? 5.186 -15.507 6.873 1.00 96.06 105 ALA A O 1
ATOM 736 N N . ARG A 1 106 ? 3.693 -14.195 7.916 1.00 94.56 106 ARG A N 1
ATOM 737 C CA . ARG A 1 106 ? 2.849 -14.003 6.730 1.00 94.56 106 ARG A CA 1
ATOM 738 C C . ARG A 1 106 ? 3.593 -13.285 5.607 1.00 94.56 106 ARG A C 1
ATOM 740 O O . ARG A 1 106 ? 3.460 -13.688 4.456 1.00 94.56 106 ARG A O 1
ATOM 747 N N . ALA A 1 107 ? 4.360 -12.247 5.930 1.00 95.69 107 ALA A N 1
ATOM 748 C CA . ALA A 1 107 ? 5.194 -11.532 4.975 1.00 95.69 107 ALA A CA 1
ATOM 749 C C . ALA A 1 107 ? 6.228 -12.469 4.341 1.00 95.69 107 ALA A C 1
ATOM 751 O O . ALA A 1 107 ? 6.345 -12.479 3.124 1.00 95.69 107 ALA A O 1
ATOM 752 N N . GLY A 1 108 ? 6.894 -13.316 5.130 1.00 96.88 108 GLY A N 1
ATOM 753 C CA . GLY A 1 108 ? 7.834 -14.319 4.628 1.00 96.88 108 GLY A CA 1
ATOM 754 C C . GLY A 1 108 ? 7.186 -15.299 3.649 1.00 96.88 108 GLY A C 1
ATOM 755 O O . GLY A 1 108 ? 7.707 -15.500 2.556 1.00 96.88 108 GLY A O 1
ATOM 756 N N . MET A 1 109 ? 6.010 -15.842 3.985 1.00 97.50 109 MET A N 1
ATOM 757 C CA . MET A 1 109 ? 5.268 -16.736 3.083 1.00 97.50 109 MET A CA 1
ATOM 758 C C . MET A 1 109 ? 4.855 -16.035 1.783 1.00 97.50 109 MET A C 1
ATOM 760 O O . MET A 1 109 ? 5.068 -16.566 0.697 1.00 97.50 109 MET A O 1
ATOM 764 N N . VAL A 1 110 ? 4.282 -14.832 1.880 1.00 96.00 110 VAL A N 1
ATOM 765 C CA . VAL A 1 110 ? 3.858 -14.052 0.707 1.00 96.00 110 VAL A CA 1
ATOM 766 C C . VAL A 1 110 ? 5.056 -13.652 -0.155 1.00 96.00 110 VAL A C 1
ATOM 768 O O . VAL A 1 110 ? 4.974 -13.726 -1.377 1.00 96.00 110 VAL A O 1
ATOM 771 N N . GLY A 1 111 ? 6.171 -13.276 0.471 1.00 96.88 111 GLY A N 1
ATOM 772 C CA . GLY A 1 111 ? 7.420 -12.948 -0.205 1.00 96.88 111 GLY A CA 1
ATOM 773 C C . GLY A 1 111 ? 7.974 -14.146 -0.962 1.00 96.88 111 GLY A C 1
ATOM 774 O O . GLY A 1 111 ? 8.249 -14.024 -2.148 1.00 96.88 111 GLY A O 1
ATOM 775 N N . LEU A 1 112 ? 8.038 -15.319 -0.323 1.00 97.12 112 LEU A N 1
ATOM 776 C CA . LEU A 1 112 ? 8.478 -16.558 -0.965 1.00 97.12 112 LEU A CA 1
ATOM 777 C C . LEU A 1 112 ? 7.603 -16.919 -2.171 1.00 97.12 112 LEU A C 1
ATOM 779 O O . LEU A 1 112 ? 8.132 -17.216 -3.237 1.00 97.12 112 LEU A O 1
ATOM 783 N N . ILE A 1 113 ? 6.276 -16.840 -2.034 1.00 97.31 113 ILE A N 1
ATOM 784 C CA . ILE A 1 113 ? 5.351 -17.055 -3.158 1.00 97.31 113 ILE A CA 1
ATOM 785 C C . ILE A 1 113 ? 5.619 -16.037 -4.274 1.00 97.31 113 ILE A C 1
ATOM 787 O O . ILE A 1 113 ? 5.628 -16.403 -5.445 1.00 97.31 113 ILE A O 1
ATOM 791 N N . GLY A 1 114 ? 5.867 -14.774 -3.923 1.00 95.81 114 GLY A N 1
ATOM 792 C CA . GLY A 1 114 ? 6.232 -13.732 -4.879 1.00 95.81 114 GLY A CA 1
ATOM 793 C C . GLY A 1 114 ? 7.496 -14.059 -5.667 1.00 95.81 114 GLY A C 1
ATOM 794 O O . GLY A 1 114 ? 7.469 -13.978 -6.890 1.00 95.81 114 GLY A O 1
ATOM 795 N N . LEU A 1 115 ? 8.562 -14.485 -4.984 1.00 95.94 115 LEU A N 1
ATOM 796 C CA . LEU A 1 115 ? 9.822 -14.867 -5.626 1.00 95.94 115 LEU A CA 1
ATOM 797 C C . LEU A 1 115 ? 9.657 -16.104 -6.520 1.00 95.94 115 LEU A C 1
ATOM 799 O O . LEU A 1 115 ? 10.195 -16.137 -7.620 1.00 95.94 115 LEU A O 1
ATOM 803 N N . LEU A 1 116 ? 8.875 -17.098 -6.086 1.00 96.12 116 LEU A N 1
ATOM 804 C CA . LEU A 1 116 ? 8.567 -18.281 -6.897 1.00 96.12 116 LEU A CA 1
ATOM 805 C C . LEU A 1 116 ? 7.775 -17.923 -8.161 1.00 96.12 116 LEU A C 1
ATOM 807 O O . LEU A 1 116 ? 8.041 -18.465 -9.228 1.00 96.12 116 LEU A O 1
ATOM 811 N N . LEU A 1 117 ? 6.818 -16.997 -8.060 1.00 93.62 117 LEU A N 1
ATOM 812 C CA . LEU A 1 117 ? 6.085 -16.499 -9.225 1.00 93.62 117 LEU A CA 1
ATOM 813 C C . LEU A 1 117 ? 6.972 -15.668 -10.159 1.00 93.62 117 LEU A C 1
ATOM 815 O O . LEU A 1 117 ? 6.735 -15.683 -11.363 1.00 93.62 117 LEU A O 1
ATOM 819 N N . GLY A 1 118 ? 7.991 -14.983 -9.633 1.00 92.62 118 GLY A N 1
ATOM 820 C CA . GLY A 1 118 ? 8.971 -14.239 -10.428 1.00 92.62 118 GLY A CA 1
ATOM 821 C C . GLY A 1 118 ? 9.810 -15.113 -11.365 1.00 92.62 118 GLY A C 1
ATOM 822 O O . GLY A 1 118 ? 10.257 -14.631 -12.403 1.00 92.62 118 GLY A O 1
ATOM 823 N N . GLU A 1 119 ? 9.966 -16.406 -11.063 1.00 92.06 119 GLU A N 1
ATOM 824 C CA . GLU A 1 119 ? 10.608 -17.372 -11.972 1.00 92.06 119 GLU A CA 1
ATOM 825 C C . GLU A 1 119 ? 9.769 -17.621 -13.238 1.00 92.06 119 GLU A C 1
ATOM 827 O O . GLU A 1 119 ? 10.290 -17.977 -14.299 1.00 92.06 119 GLU A O 1
ATOM 832 N N . VAL A 1 120 ? 8.454 -17.397 -13.160 1.00 90.88 120 VAL A N 1
ATOM 833 C CA . VAL A 1 120 ? 7.552 -17.519 -14.302 1.00 90.88 120 VAL A CA 1
ATOM 834 C C . VAL A 1 120 ? 7.581 -16.218 -15.100 1.00 90.88 120 VAL A C 1
ATOM 836 O O . VAL A 1 120 ? 7.012 -15.201 -14.697 1.00 90.88 120 VAL A O 1
ATOM 839 N N . ARG A 1 121 ? 8.197 -16.260 -16.288 1.00 81.19 121 ARG A N 1
ATOM 840 C CA . ARG A 1 121 ? 8.252 -15.140 -17.246 1.00 81.19 121 ARG A CA 1
ATOM 841 C C . ARG A 1 121 ? 6.882 -14.858 -17.876 1.00 81.19 121 ARG A C 1
ATOM 843 O O . ARG A 1 121 ? 6.646 -15.149 -19.042 1.00 81.19 121 ARG A O 1
ATOM 850 N N . SER A 1 122 ? 5.978 -14.300 -17.080 1.00 81.50 122 SER A N 1
ATOM 851 C CA . SER A 1 122 ? 4.595 -13.992 -17.459 1.00 81.50 122 SER A CA 1
ATOM 852 C C . SER A 1 122 ? 4.422 -12.617 -18.109 1.00 81.50 122 SER A C 1
ATOM 854 O O . SER A 1 122 ? 3.391 -12.366 -18.722 1.00 81.50 122 SER A O 1
ATOM 856 N N . GLY A 1 123 ? 5.395 -11.711 -17.951 1.00 79.25 123 GLY A N 1
ATOM 857 C CA . GLY A 1 123 ? 5.257 -10.300 -18.341 1.00 79.25 123 GLY A CA 1
ATOM 858 C C . GLY A 1 123 ? 4.343 -9.484 -17.414 1.00 79.25 123 GLY A C 1
ATOM 859 O O . GLY A 1 123 ? 4.096 -8.310 -17.672 1.00 79.25 123 GLY A O 1
ATOM 860 N N . ILE A 1 124 ? 3.853 -10.086 -16.325 1.00 83.00 124 ILE A N 1
ATOM 861 C CA . ILE A 1 124 ? 2.986 -9.445 -15.335 1.00 83.00 124 ILE A CA 1
ATOM 862 C C . ILE A 1 124 ? 3.841 -8.974 -14.159 1.00 83.00 124 ILE A C 1
ATOM 864 O O . ILE A 1 124 ? 4.619 -9.744 -13.596 1.00 83.00 124 ILE A O 1
ATOM 868 N N . ALA A 1 125 ? 3.670 -7.719 -13.746 1.00 85.12 125 ALA A N 1
ATOM 869 C CA . ALA A 1 125 ? 4.333 -7.200 -12.557 1.00 85.12 125 ALA A CA 1
ATOM 870 C C . ALA A 1 125 ? 3.759 -7.868 -11.291 1.00 85.12 125 ALA A C 1
ATOM 872 O O . ALA A 1 125 ? 2.597 -7.674 -10.935 1.00 85.12 125 ALA A O 1
ATOM 873 N N . VAL A 1 126 ? 4.571 -8.662 -10.587 1.00 90.50 126 VAL A N 1
ATOM 874 C CA . VAL A 1 126 ? 4.134 -9.388 -9.383 1.00 90.50 126 VAL A CA 1
ATOM 875 C C . VAL A 1 126 ? 4.402 -8.555 -8.126 1.00 90.50 126 VAL A C 1
ATOM 877 O O . VAL A 1 126 ? 5.541 -8.362 -7.709 1.00 90.50 126 VAL A O 1
ATOM 880 N N . ILE A 1 127 ? 3.335 -8.096 -7.467 1.00 91.81 127 ILE A N 1
ATOM 881 C CA . ILE A 1 127 ? 3.423 -7.212 -6.288 1.00 91.81 127 ILE A CA 1
ATOM 882 C C . ILE A 1 127 ? 3.833 -7.925 -4.983 1.00 91.81 127 ILE A C 1
ATOM 884 O O . ILE A 1 127 ? 4.199 -7.274 -4.009 1.00 91.81 127 ILE A O 1
ATOM 888 N N . LEU A 1 128 ? 3.769 -9.259 -4.914 1.00 94.12 128 LEU A N 1
ATOM 889 C CA . LEU A 1 128 ? 3.828 -9.996 -3.640 1.00 94.12 128 LEU A CA 1
ATOM 890 C C . LEU A 1 128 ? 5.145 -9.821 -2.866 1.00 94.12 128 LEU A C 1
ATOM 892 O O . LEU A 1 128 ? 5.106 -9.659 -1.645 1.00 94.12 128 LEU A O 1
ATOM 896 N N . ALA A 1 129 ? 6.293 -9.793 -3.551 1.00 95.69 129 ALA A N 1
ATOM 897 C CA . ALA A 1 129 ? 7.586 -9.554 -2.905 1.00 95.69 129 ALA A CA 1
ATOM 898 C C . ALA A 1 129 ? 7.650 -8.153 -2.264 1.00 95.69 129 ALA A C 1
ATOM 900 O O . ALA A 1 129 ? 8.058 -8.008 -1.111 1.00 95.69 129 ALA A O 1
ATOM 901 N N . TYR A 1 130 ? 7.141 -7.133 -2.959 1.00 95.62 130 TYR A N 1
ATOM 902 C CA . TYR A 1 130 ? 6.998 -5.777 -2.417 1.00 95.62 130 TYR A CA 1
ATOM 903 C C . TYR A 1 130 ? 6.048 -5.752 -1.216 1.00 95.62 130 TYR A C 1
ATOM 905 O O . TYR A 1 130 ? 6.337 -5.155 -0.182 1.00 95.62 130 TYR A O 1
ATOM 913 N N . TYR A 1 131 ? 4.936 -6.476 -1.310 1.00 93.25 131 TYR A N 1
ATOM 914 C CA . TYR A 1 131 ? 3.925 -6.544 -0.262 1.00 93.25 131 TYR A CA 1
ATOM 915 C C . TYR A 1 131 ? 4.447 -7.171 1.039 1.00 93.25 131 TYR A C 1
ATOM 917 O O . TYR A 1 131 ? 4.078 -6.730 2.131 1.00 93.25 131 TYR A O 1
ATOM 925 N N . ALA A 1 132 ? 5.356 -8.147 0.936 1.00 96.31 132 ALA A N 1
ATOM 926 C CA . ALA A 1 132 ? 6.078 -8.684 2.084 1.00 96.31 132 ALA A CA 1
ATOM 927 C C . ALA A 1 132 ? 6.869 -7.586 2.811 1.00 96.31 132 ALA A C 1
ATOM 929 O O . ALA A 1 132 ? 6.735 -7.428 4.026 1.00 96.31 132 ALA A O 1
ATOM 930 N N . VAL A 1 133 ? 7.621 -6.767 2.070 1.00 97.12 133 VAL A N 1
ATOM 931 C CA . VAL A 1 133 ? 8.352 -5.625 2.637 1.00 97.12 133 VAL A CA 1
ATOM 932 C C . VAL A 1 133 ? 7.393 -4.619 3.263 1.00 97.12 133 VAL A C 1
ATOM 934 O O . VAL A 1 133 ? 7.630 -4.159 4.379 1.00 97.12 133 VAL A O 1
ATOM 937 N N . PHE A 1 134 ? 6.268 -4.320 2.612 1.00 95.06 134 PHE A N 1
ATOM 938 C CA . PHE A 1 134 ? 5.307 -3.366 3.160 1.00 95.06 134 PHE A CA 1
ATOM 939 C C . PHE A 1 134 ? 4.735 -3.828 4.503 1.00 95.06 134 PHE A C 1
ATOM 941 O O . PHE A 1 134 ? 4.576 -3.021 5.415 1.00 95.06 134 PHE A O 1
ATOM 948 N N . PHE A 1 135 ? 4.451 -5.123 4.653 1.00 93.06 135 PHE A N 1
ATOM 949 C CA . PHE A 1 135 ? 3.984 -5.701 5.912 1.00 93.06 135 PHE A CA 1
ATOM 950 C C . PHE A 1 135 ? 5.017 -5.588 7.030 1.00 93.06 135 PHE A C 1
ATOM 952 O O . PHE A 1 135 ? 4.664 -5.193 8.144 1.00 93.06 135 PHE A O 1
ATOM 959 N N . LEU A 1 136 ? 6.287 -5.861 6.732 1.00 96.56 136 LEU A N 1
ATOM 960 C CA . LEU A 1 136 ? 7.373 -5.671 7.693 1.00 96.56 136 LEU A CA 1
ATOM 961 C C . LEU A 1 136 ? 7.494 -4.195 8.101 1.00 96.56 136 LEU A C 1
ATOM 963 O O . LEU A 1 136 ? 7.514 -3.879 9.289 1.00 96.56 136 LEU A O 1
ATOM 967 N N . LEU A 1 137 ? 7.470 -3.273 7.135 1.00 96.69 137 LEU A N 1
ATOM 968 C CA . LEU A 1 137 ? 7.577 -1.835 7.399 1.00 96.69 137 LEU A CA 1
ATOM 969 C C . LEU A 1 137 ? 6.357 -1.253 8.121 1.00 96.69 137 LEU A C 1
ATOM 971 O O . LEU A 1 137 ? 6.501 -0.324 8.911 1.00 96.69 137 LEU A O 1
ATOM 975 N N . ALA A 1 138 ? 5.157 -1.782 7.887 1.00 93.56 138 ALA A N 1
ATOM 976 C CA . ALA A 1 138 ? 3.927 -1.309 8.519 1.00 93.56 138 ALA A CA 1
ATOM 977 C C . ALA A 1 138 ? 3.783 -1.739 9.981 1.00 93.56 138 ALA A C 1
ATOM 979 O O . ALA A 1 138 ? 3.142 -1.046 10.775 1.00 93.56 138 ALA A O 1
ATOM 980 N N . GLY A 1 139 ? 4.360 -2.877 10.360 1.00 92.38 139 GLY A N 1
ATOM 981 C CA . GLY A 1 139 ? 4.180 -3.448 11.690 1.00 92.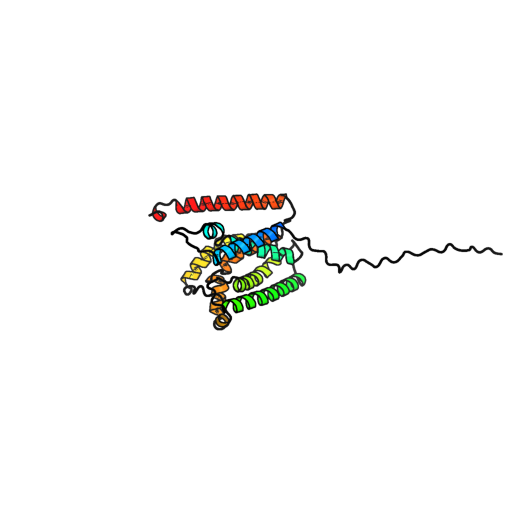38 139 GLY A CA 1
ATOM 982 C C . GLY A 1 139 ? 4.582 -2.537 12.866 1.00 92.38 139 GLY A C 1
ATOM 983 O O . GLY A 1 139 ? 3.808 -2.444 13.827 1.00 92.38 139 GLY A O 1
ATOM 984 N N . PRO A 1 140 ? 5.704 -1.790 12.815 1.00 93.94 140 PRO A N 1
ATOM 985 C CA . PRO A 1 140 ? 6.033 -0.776 13.822 1.00 93.94 140 PRO A CA 1
ATOM 986 C C . PRO A 1 140 ? 4.957 0.311 13.981 1.00 93.94 140 PRO A C 1
ATOM 988 O O . PRO A 1 140 ? 4.659 0.735 15.099 1.00 93.94 140 PRO A O 1
ATOM 991 N N . PHE A 1 141 ? 4.293 0.719 12.895 1.00 94.94 141 PHE A 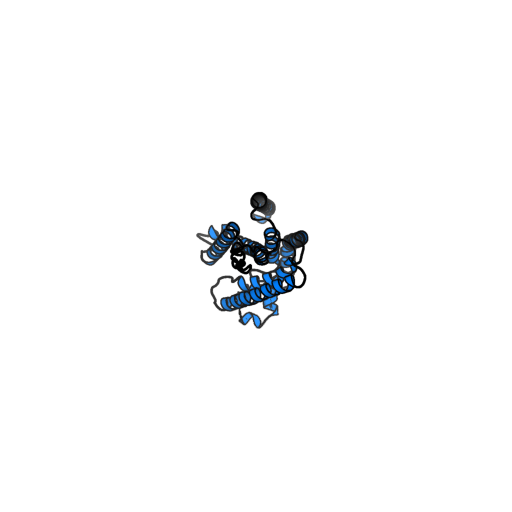N 1
ATOM 992 C CA . PHE A 1 141 ? 3.247 1.750 12.938 1.00 94.94 141 PHE A CA 1
ATOM 993 C C . PHE A 1 141 ? 1.975 1.284 13.662 1.00 94.94 141 PHE A C 1
ATOM 995 O O . PHE A 1 141 ? 1.216 2.112 14.181 1.00 94.94 141 PHE A O 1
ATOM 1002 N N . LEU A 1 142 ? 1.762 -0.031 13.798 1.00 92.62 142 LEU A N 1
ATOM 1003 C CA . LEU A 1 142 ? 0.658 -0.578 14.594 1.00 92.62 142 LEU A CA 1
ATOM 1004 C C . LEU A 1 142 ? 0.793 -0.251 16.092 1.00 92.62 142 LEU A C 1
ATOM 1006 O O . LEU A 1 142 ? -0.228 -0.147 16.778 1.00 92.62 142 LEU A O 1
ATOM 1010 N N . ALA A 1 143 ? 2.013 -0.004 16.584 1.00 92.62 143 ALA A N 1
ATOM 1011 C CA . ALA A 1 143 ? 2.266 0.425 17.963 1.00 92.62 143 ALA A CA 1
ATOM 1012 C C . ALA A 1 143 ? 2.066 1.933 18.195 1.00 92.62 143 ALA A C 1
ATOM 1014 O O . ALA A 1 143 ? 1.996 2.396 19.340 1.00 92.62 143 ALA A O 1
ATOM 1015 N N . LEU A 1 144 ? 1.958 2.720 17.122 1.00 94.25 144 LEU A N 1
ATOM 1016 C CA . LEU A 1 144 ? 1.825 4.172 17.194 1.00 94.25 144 LEU A CA 1
ATOM 1017 C C . LEU A 1 144 ? 0.362 4.606 17.276 1.00 94.25 144 LEU A C 1
ATOM 1019 O O . LEU A 1 144 ? -0.531 3.985 16.705 1.00 94.25 144 LEU A O 1
ATOM 1023 N N . ARG A 1 145 ? 0.114 5.739 17.940 1.00 93.69 145 ARG A N 1
ATOM 1024 C CA . ARG A 1 145 ? -1.195 6.420 17.943 1.00 93.69 145 ARG A CA 1
ATOM 1025 C C . ARG A 1 145 ? -1.592 6.887 16.540 1.00 93.69 145 ARG A C 1
ATOM 1027 O O . ARG A 1 145 ? -0.732 7.315 15.778 1.00 93.69 145 ARG A O 1
ATOM 1034 N N . SER A 1 146 ? -2.896 6.884 16.235 1.00 94.31 146 SER A N 1
ATOM 1035 C CA . SER A 1 146 ? -3.414 7.202 14.889 1.00 94.31 146 SER A CA 1
ATOM 1036 C C . SER A 1 146 ? -2.905 8.540 14.340 1.00 94.31 146 SER A C 1
ATOM 1038 O O . SER A 1 146 ? -2.456 8.590 13.204 1.00 94.31 146 SER A O 1
ATOM 1040 N N . ARG A 1 147 ? -2.827 9.589 15.176 1.00 96.44 147 ARG A N 1
ATOM 1041 C CA . ARG A 1 147 ? -2.279 10.899 14.769 1.00 96.44 147 ARG A CA 1
ATOM 1042 C C . ARG A 1 147 ? -0.826 10.858 14.274 1.00 96.44 147 ARG A C 1
ATOM 1044 O O . ARG A 1 147 ? -0.483 11.620 13.383 1.00 96.44 147 ARG A O 1
ATOM 1051 N N . TRP A 1 148 ? 0.019 9.975 14.813 1.00 97.44 148 TRP A N 1
ATOM 1052 C CA . TRP A 1 148 ? 1.399 9.831 14.328 1.00 97.44 148 TRP A CA 1
ATOM 1053 C C . TRP A 1 148 ? 1.483 9.015 13.044 1.00 97.44 148 TRP A C 1
ATOM 1055 O O . TRP A 1 148 ? 2.288 9.338 12.182 1.00 97.44 148 TRP A O 1
ATOM 1065 N N . VAL A 1 149 ? 0.641 7.989 12.901 1.00 97.62 149 VAL A N 1
ATOM 1066 C CA . VAL A 1 149 ? 0.559 7.226 11.648 1.00 97.62 149 VAL A CA 1
ATOM 1067 C C . VAL A 1 149 ? 0.028 8.114 10.523 1.00 97.62 149 VAL A C 1
ATOM 1069 O O . VAL A 1 149 ? 0.575 8.092 9.429 1.00 97.62 149 VAL A O 1
ATOM 1072 N N . ALA A 1 150 ? -0.972 8.952 10.809 1.00 97.62 150 ALA A N 1
ATOM 1073 C CA . ALA A 1 150 ? -1.496 9.937 9.868 1.00 97.62 150 ALA A CA 1
ATOM 1074 C C . ALA A 1 150 ? -0.438 10.976 9.478 1.00 97.62 150 ALA A C 1
ATOM 1076 O O . ALA A 1 150 ? -0.260 11.234 8.293 1.00 97.62 150 ALA A O 1
ATOM 1077 N N . LEU A 1 151 ? 0.309 11.516 10.451 1.00 98.06 151 LEU A N 1
ATOM 1078 C CA . LEU A 1 151 ? 1.416 12.427 10.158 1.00 98.06 151 LEU A CA 1
ATOM 1079 C C . LEU A 1 151 ? 2.468 11.755 9.270 1.00 98.06 151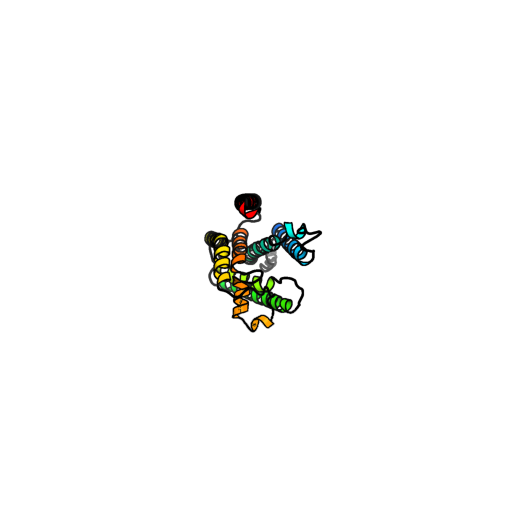 LEU A C 1
ATOM 1081 O O . LEU A 1 151 ? 2.864 12.334 8.268 1.00 98.06 151 LEU A O 1
ATOM 1085 N N . ALA A 1 152 ? 2.882 10.528 9.598 1.00 97.88 152 ALA A N 1
ATOM 1086 C CA . ALA A 1 152 ? 3.842 9.783 8.790 1.00 97.88 152 ALA A CA 1
ATOM 1087 C C . ALA A 1 152 ? 3.319 9.518 7.370 1.00 97.88 152 ALA A C 1
ATOM 1089 O O . ALA A 1 152 ? 4.071 9.680 6.416 1.00 97.88 152 ALA A O 1
ATOM 1090 N N . ALA A 1 153 ? 2.037 9.172 7.217 1.00 97.62 153 ALA A N 1
ATOM 1091 C CA . ALA A 1 153 ? 1.413 8.981 5.911 1.00 97.62 153 ALA A CA 1
ATOM 1092 C C . ALA A 1 153 ? 1.449 10.266 5.070 1.00 97.62 153 ALA A C 1
ATOM 1094 O O . ALA A 1 153 ? 1.845 10.212 3.913 1.00 97.62 153 ALA A O 1
ATOM 1095 N N . VAL A 1 154 ? 1.092 11.417 5.654 1.00 97.38 154 VAL A N 1
ATOM 1096 C CA . VAL A 1 154 ? 1.100 12.719 4.961 1.00 97.38 154 VAL A CA 1
ATOM 1097 C C . VAL A 1 154 ? 2.522 13.156 4.614 1.00 97.38 154 VAL A C 1
ATOM 1099 O O . VAL A 1 154 ? 2.783 13.546 3.479 1.00 97.38 154 VAL A O 1
ATOM 1102 N N . VAL A 1 155 ? 3.451 13.058 5.568 1.00 97.75 155 VAL A N 1
ATOM 1103 C CA . VAL A 1 155 ? 4.858 13.419 5.353 1.00 97.75 155 VAL A CA 1
ATOM 1104 C C . VAL A 1 155 ? 5.466 12.549 4.263 1.00 97.75 155 VAL A C 1
ATOM 1106 O O . VAL A 1 155 ? 6.072 13.084 3.343 1.00 97.75 155 VAL A O 1
ATOM 1109 N N . LEU A 1 156 ? 5.274 11.228 4.314 1.00 96.75 156 LEU A N 1
ATOM 1110 C CA . LEU A 1 156 ? 5.786 10.340 3.275 1.00 96.75 156 LEU A CA 1
ATOM 1111 C C . LEU A 1 156 ? 5.078 10.573 1.937 1.00 96.75 156 LEU A C 1
ATOM 1113 O O . LEU A 1 156 ? 5.753 10.578 0.921 1.00 96.75 156 LEU A O 1
ATOM 1117 N N . ALA A 1 157 ? 3.767 10.829 1.900 1.00 96.06 157 ALA A N 1
ATOM 1118 C CA . ALA A 1 157 ? 3.067 11.127 0.647 1.00 96.06 157 ALA A CA 1
ATOM 1119 C C . ALA A 1 157 ? 3.635 12.368 -0.065 1.00 96.06 157 ALA A C 1
ATOM 1121 O O . ALA A 1 157 ? 3.754 12.364 -1.286 1.00 96.06 157 ALA A O 1
ATOM 1122 N N . GLY A 1 158 ? 4.014 13.407 0.688 1.00 95.88 158 GLY A N 1
ATOM 1123 C CA . GLY A 1 158 ? 4.635 14.612 0.129 1.00 95.88 158 GLY A CA 1
ATOM 1124 C C . GLY A 1 158 ? 6.134 14.465 -0.156 1.00 95.88 158 GLY A C 1
ATOM 1125 O O . GLY A 1 158 ? 6.615 14.921 -1.189 1.00 95.88 158 GLY A O 1
ATOM 1126 N N . ALA A 1 159 ? 6.883 13.822 0.742 1.00 96.25 159 ALA A N 1
ATOM 1127 C CA . ALA A 1 159 ? 8.340 13.734 0.650 1.00 96.25 159 ALA A CA 1
ATOM 1128 C C . ALA A 1 159 ? 8.829 12.589 -0.248 1.00 96.25 159 ALA A C 1
ATOM 1130 O O . ALA A 1 159 ? 9.882 12.719 -0.868 1.00 96.25 159 ALA A O 1
ATOM 1131 N N . ALA A 1 160 ? 8.097 11.473 -0.339 1.00 94.88 160 ALA A N 1
ATOM 1132 C CA . ALA A 1 160 ? 8.535 10.290 -1.079 1.00 94.88 160 ALA A CA 1
ATOM 1133 C C . ALA A 1 160 ? 8.750 10.535 -2.579 1.00 94.88 160 ALA A C 1
ATOM 1135 O O . ALA A 1 160 ? 9.756 10.039 -3.080 1.00 94.88 160 ALA A O 1
ATOM 1136 N N . PRO A 1 161 ? 7.904 11.293 -3.309 1.00 92.88 161 PRO A N 1
ATOM 1137 C CA . PRO A 1 161 ? 8.167 11.593 -4.717 1.00 92.88 161 PRO A CA 1
ATOM 1138 C C . PRO A 1 161 ? 9.475 12.368 -4.914 1.00 92.88 161 PRO A C 1
ATOM 1140 O O . PRO A 1 161 ? 10.279 12.009 -5.771 1.00 92.88 161 PRO A O 1
ATOM 1143 N N . VAL A 1 162 ? 9.727 13.379 -4.073 1.00 94.94 162 VAL A N 1
ATOM 1144 C CA . VAL A 1 162 ? 10.959 14.183 -4.116 1.00 94.94 162 VAL A CA 1
ATOM 1145 C C . VAL A 1 162 ? 12.169 13.329 -3.754 1.00 94.94 162 VAL A C 1
ATOM 1147 O O . VAL A 1 162 ? 13.168 13.338 -4.467 1.00 94.94 162 VAL A O 1
ATOM 1150 N N . LEU A 1 163 ? 12.073 12.540 -2.682 1.00 94.62 163 LEU A N 1
ATOM 1151 C CA . LEU A 1 163 ? 13.153 11.657 -2.260 1.00 94.62 163 LEU A CA 1
ATOM 1152 C C . LEU A 1 163 ? 13.442 10.589 -3.320 1.00 94.62 163 LEU A C 1
ATOM 1154 O O . LEU A 1 163 ? 14.599 10.346 -3.634 1.00 94.62 163 LEU A O 1
ATOM 1158 N N . SER A 1 164 ? 12.405 10.001 -3.919 1.00 93.19 164 SER A N 1
ATOM 1159 C CA . SER A 1 164 ? 12.540 9.042 -5.016 1.00 93.19 164 SER A CA 1
ATOM 1160 C C . SER A 1 164 ? 13.231 9.675 -6.221 1.00 93.19 164 SER A C 1
ATOM 1162 O O . SER A 1 164 ? 14.113 9.050 -6.797 1.00 93.19 164 SER A O 1
ATOM 1164 N N . LEU A 1 165 ? 12.869 10.908 -6.590 1.00 92.38 165 LEU A N 1
ATOM 1165 C CA . LEU A 1 165 ? 13.521 11.630 -7.682 1.00 92.38 165 LEU A CA 1
ATOM 1166 C C . LEU A 1 165 ? 15.010 11.865 -7.398 1.00 92.38 165 LEU A C 1
ATOM 1168 O O . LEU A 1 165 ? 15.835 11.638 -8.274 1.00 92.38 165 LEU A O 1
ATOM 1172 N N . LEU A 1 166 ? 15.353 12.310 -6.187 1.00 94.44 166 LEU A N 1
ATOM 1173 C CA . LEU A 1 166 ? 16.740 12.583 -5.808 1.00 94.44 166 LEU A CA 1
ATOM 1174 C C . LEU A 1 166 ? 17.576 11.302 -5.735 1.00 94.44 166 LEU A C 1
ATOM 1176 O O . LEU A 1 166 ? 18.670 11.269 -6.282 1.00 94.44 166 LEU A O 1
ATOM 1180 N N . LEU A 1 167 ? 17.056 10.237 -5.117 1.00 92.06 167 LEU A N 1
ATOM 1181 C CA . LEU A 1 167 ? 17.774 8.964 -5.006 1.00 92.06 167 LEU A CA 1
ATOM 1182 C C . LEU A 1 167 ? 17.982 8.310 -6.371 1.00 92.06 167 LEU A C 1
ATOM 1184 O O . LEU A 1 167 ? 19.073 7.834 -6.653 1.00 92.06 167 LEU A O 1
ATOM 1188 N N . ARG A 1 168 ? 16.959 8.299 -7.233 1.00 89.62 168 ARG A N 1
ATOM 1189 C CA . ARG A 1 168 ? 17.045 7.646 -8.548 1.00 89.62 168 ARG A CA 1
ATOM 1190 C C . ARG A 1 168 ? 18.031 8.319 -9.506 1.00 89.62 168 ARG A C 1
ATOM 1192 O O . ARG A 1 168 ? 18.412 7.685 -10.475 1.00 89.62 168 ARG A O 1
ATOM 1199 N N . ARG A 1 169 ? 18.463 9.558 -9.243 1.00 90.75 169 ARG A N 1
ATOM 1200 C CA . ARG A 1 169 ? 19.535 10.219 -10.015 1.00 90.75 169 ARG A CA 1
ATOM 1201 C C . ARG A 1 169 ? 20.920 9.643 -9.735 1.00 90.75 169 ARG A C 1
ATOM 1203 O O . ARG A 1 169 ? 21.776 9.688 -10.605 1.00 90.75 169 ARG A O 1
ATOM 1210 N N . GLU A 1 170 ? 21.120 9.133 -8.526 1.00 91.50 170 GLU A N 1
ATOM 1211 C CA . GLU A 1 170 ? 22.406 8.614 -8.050 1.00 91.50 170 GLU A CA 1
ATOM 1212 C C . GLU A 1 170 ? 22.467 7.077 -8.104 1.00 91.50 170 GLU A C 1
ATOM 1214 O O . GLU A 1 170 ? 23.517 6.479 -7.874 1.00 91.50 170 GLU A O 1
ATOM 1219 N N . LEU A 1 171 ? 21.330 6.423 -8.363 1.00 89.00 171 LEU A N 1
ATOM 1220 C CA . LEU A 1 171 ? 21.208 4.970 -8.431 1.00 89.00 171 LEU A CA 1
ATOM 1221 C C . LEU A 1 171 ? 21.249 4.476 -9.884 1.00 89.00 171 LEU A C 1
ATOM 1223 O O . LEU A 1 171 ? 20.889 5.222 -10.795 1.00 89.00 171 LEU A O 1
ATOM 1227 N N . PRO A 1 172 ? 21.639 3.208 -10.112 1.00 85.12 172 PRO A N 1
ATOM 1228 C CA . PRO A 1 172 ? 21.518 2.584 -11.423 1.00 85.12 172 PRO A CA 1
ATOM 1229 C C . PRO A 1 172 ? 20.079 2.628 -11.946 1.00 85.12 172 PRO A C 1
ATOM 1231 O O . PRO A 1 172 ? 19.121 2.592 -11.166 1.00 85.12 172 PRO A O 1
ATOM 1234 N N . GLU A 1 173 ? 19.940 2.647 -13.273 1.00 82.94 173 GLU A N 1
ATOM 1235 C CA . GLU A 1 173 ? 18.629 2.592 -13.918 1.00 82.94 173 GLU A CA 1
ATOM 1236 C C . GLU A 1 173 ? 17.839 1.358 -13.450 1.00 82.94 173 GLU A C 1
ATOM 1238 O O . GLU A 1 173 ? 18.389 0.247 -13.414 1.00 82.94 173 GLU A O 1
ATOM 1243 N N . PRO A 1 174 ? 16.552 1.511 -13.086 1.00 80.56 174 PRO A N 1
ATOM 1244 C CA . PRO A 1 174 ? 15.754 0.388 -12.635 1.00 80.56 174 PRO A CA 1
ATOM 1245 C C . PRO A 1 174 ? 15.615 -0.632 -13.760 1.00 80.56 174 PRO A C 1
ATOM 1247 O O . PRO A 1 174 ? 15.165 -0.311 -14.858 1.00 80.56 174 PRO A O 1
ATOM 1250 N N . THR A 1 175 ? 15.916 -1.894 -13.464 1.00 80.31 175 THR A N 1
ATOM 1251 C CA . THR A 1 175 ? 15.714 -2.974 -14.444 1.00 80.31 175 THR A CA 1
ATOM 1252 C C . THR A 1 175 ? 14.223 -3.268 -14.646 1.00 80.31 175 THR A C 1
ATOM 1254 O O . THR A 1 175 ? 13.839 -3.860 -15.650 1.00 80.31 175 THR A O 1
ATOM 1257 N N . TYR A 1 176 ? 13.376 -2.875 -13.682 1.00 85.00 176 TYR A N 1
ATOM 1258 C CA . TYR A 1 176 ? 11.970 -3.280 -13.607 1.00 85.00 176 TYR A CA 1
ATOM 1259 C C . TYR A 1 176 ? 11.816 -4.799 -13.794 1.00 85.00 176 TYR A C 1
ATOM 1261 O O . TYR A 1 176 ? 10.882 -5.285 -14.420 1.00 85.00 176 TYR A O 1
ATOM 1269 N N . ALA A 1 177 ? 12.762 -5.570 -13.252 1.00 88.31 177 ALA A N 1
ATOM 1270 C CA . ALA A 1 177 ? 12.644 -7.014 -13.194 1.00 88.31 177 ALA A CA 1
ATOM 1271 C C . ALA A 1 177 ? 11.659 -7.389 -12.085 1.00 88.31 177 ALA A C 1
ATOM 1273 O O . ALA A 1 177 ? 11.628 -6.772 -11.017 1.00 88.31 177 ALA A O 1
ATOM 1274 N N . VAL A 1 178 ? 10.854 -8.421 -12.326 1.00 91.25 178 VAL A N 1
ATOM 1275 C CA . VAL A 1 178 ? 10.045 -9.015 -11.261 1.00 91.25 178 VAL A CA 1
ATOM 1276 C C . VAL A 1 178 ? 10.992 -9.748 -10.302 1.00 91.25 178 VAL A C 1
ATOM 1278 O O . VAL A 1 178 ? 11.752 -10.598 -10.768 1.00 91.25 178 VAL A O 1
ATOM 1281 N N . PRO A 1 179 ? 10.964 -9.453 -8.986 1.00 93.75 179 PRO A N 1
ATOM 1282 C CA . PRO A 1 179 ? 11.791 -10.160 -8.016 1.00 93.75 179 PRO A CA 1
ATOM 1283 C C . PRO A 1 179 ? 11.568 -11.675 -8.059 1.00 93.75 179 PRO A C 1
ATOM 1285 O O . PRO A 1 179 ? 10.430 -12.133 -7.950 1.00 93.75 179 PRO A O 1
ATOM 1288 N N . ALA A 1 180 ? 12.654 -12.435 -8.175 1.00 94.69 180 ALA A N 1
ATOM 1289 C CA . ALA A 1 180 ? 12.650 -13.891 -8.301 1.00 94.69 180 ALA A CA 1
ATOM 1290 C C . ALA A 1 180 ? 13.655 -14.534 -7.328 1.00 94.69 180 ALA A C 1
ATOM 1292 O O . ALA A 1 180 ? 14.394 -13.827 -6.638 1.00 94.69 180 ALA A O 1
ATOM 1293 N N . LEU A 1 181 ? 13.724 -15.868 -7.253 1.00 94.69 181 LEU A N 1
ATOM 1294 C CA . LEU A 1 181 ? 14.719 -16.531 -6.397 1.00 94.69 181 LEU A CA 1
ATOM 1295 C C . LEU A 1 181 ? 16.143 -16.184 -6.838 1.00 94.69 181 LEU A C 1
ATOM 1297 O O . LEU A 1 181 ? 17.004 -15.960 -5.989 1.00 94.69 181 LEU A O 1
ATOM 1301 N N . ALA A 1 182 ? 16.375 -16.054 -8.147 1.00 92.88 182 ALA A N 1
ATOM 1302 C CA . ALA A 1 182 ? 17.656 -15.599 -8.688 1.00 92.88 182 ALA A CA 1
ATOM 1303 C C . ALA A 1 182 ? 18.078 -14.208 -8.169 1.00 92.88 182 ALA A C 1
ATOM 1305 O O . ALA A 1 182 ? 19.270 -13.944 -8.018 1.00 92.88 182 ALA A O 1
ATOM 1306 N N . SER A 1 183 ? 17.124 -13.334 -7.825 1.00 92.25 183 SER A N 1
ATOM 1307 C CA . SER A 1 183 ? 17.408 -12.004 -7.266 1.00 92.25 183 SER A CA 1
ATOM 1308 C C . SER A 1 183 ? 18.061 -12.063 -5.881 1.00 92.25 183 SER A C 1
ATOM 1310 O O . SER A 1 183 ? 18.651 -11.081 -5.449 1.00 92.25 183 SER A O 1
ATOM 1312 N N . LEU A 1 184 ? 18.000 -13.200 -5.177 1.00 93.00 184 LEU A N 1
ATOM 1313 C CA . LEU A 1 184 ? 18.654 -13.371 -3.873 1.00 93.00 184 LEU A CA 1
ATOM 1314 C C . LEU A 1 184 ? 20.186 -13.421 -3.967 1.00 93.00 184 LEU A C 1
ATOM 1316 O O . LEU A 1 184 ? 20.854 -13.267 -2.946 1.00 93.00 184 LEU A O 1
ATOM 1320 N N . VAL A 1 185 ? 20.742 -13.630 -5.167 1.00 95.38 185 VAL A N 1
ATOM 1321 C CA . VAL A 1 185 ? 22.194 -13.597 -5.411 1.00 95.38 185 VAL A CA 1
ATOM 1322 C C . VAL A 1 185 ? 22.754 -12.183 -5.232 1.00 95.38 185 VAL A C 1
ATOM 1324 O O . VAL A 1 185 ? 23.875 -12.033 -4.752 1.00 95.38 185 VAL A O 1
ATOM 1327 N N . ASP A 1 186 ? 21.961 -11.156 -5.553 1.00 93.38 186 ASP A N 1
ATOM 1328 C CA . ASP A 1 186 ? 22.268 -9.752 -5.277 1.00 93.38 186 ASP A CA 1
ATOM 1329 C C . ASP A 1 186 ? 21.243 -9.166 -4.285 1.00 93.38 186 ASP A C 1
ATOM 1331 O O . ASP A 1 186 ? 20.279 -8.497 -4.673 1.00 93.38 186 ASP A O 1
ATOM 1335 N N . PRO A 1 187 ? 21.421 -9.413 -2.974 1.00 93.56 187 PRO A N 1
ATOM 1336 C CA . PRO A 1 187 ? 20.469 -8.961 -1.967 1.00 93.56 187 PRO A CA 1
ATOM 1337 C C . PRO A 1 187 ? 20.400 -7.433 -1.864 1.00 93.56 187 PRO A C 1
ATOM 1339 O O . PRO A 1 187 ? 19.369 -6.901 -1.452 1.00 93.56 187 PRO A O 1
ATOM 1342 N N . VAL A 1 188 ? 21.470 -6.715 -2.224 1.00 92.94 188 VAL A N 1
ATOM 1343 C CA . VAL A 1 188 ? 21.492 -5.248 -2.178 1.00 92.94 188 VAL A CA 1
ATOM 1344 C C . VAL A 1 188 ? 20.664 -4.684 -3.325 1.00 92.94 188 VAL A C 1
ATOM 1346 O O . VAL A 1 188 ? 19.786 -3.860 -3.068 1.00 92.94 188 VAL A O 1
ATOM 1349 N N . GLY A 1 189 ? 20.874 -5.166 -4.554 1.00 92.31 189 GLY A N 1
ATOM 1350 C CA . GLY A 1 189 ? 20.047 -4.796 -5.703 1.00 92.31 189 GLY A CA 1
ATOM 1351 C C . GLY A 1 189 ? 18.570 -5.107 -5.469 1.00 92.31 189 GLY A C 1
ATOM 1352 O O . GLY A 1 189 ? 17.718 -4.235 -5.641 1.00 92.31 189 GLY A O 1
ATOM 1353 N N . LEU A 1 190 ? 18.263 -6.296 -4.939 1.00 93.81 190 LEU A N 1
ATOM 1354 C CA . LEU A 1 190 ? 16.894 -6.669 -4.579 1.00 93.81 190 LEU A CA 1
ATOM 1355 C C . LEU A 1 190 ? 16.275 -5.704 -3.553 1.00 93.81 190 LEU A C 1
ATOM 1357 O O . LEU A 1 190 ? 15.126 -5.291 -3.705 1.00 93.81 190 LEU A O 1
ATOM 1361 N N . LEU A 1 191 ? 17.009 -5.325 -2.503 1.00 94.38 191 LEU A N 1
ATOM 1362 C CA . LEU A 1 191 ? 16.509 -4.364 -1.516 1.00 94.38 191 LEU A CA 1
ATOM 1363 C C . LEU A 1 191 ? 16.297 -2.974 -2.123 1.00 94.38 191 LEU A C 1
ATOM 1365 O O . LEU A 1 191 ? 15.294 -2.333 -1.806 1.00 94.38 191 LEU A O 1
ATOM 1369 N N . LEU A 1 192 ? 17.192 -2.514 -2.999 1.00 93.50 192 LEU A N 1
ATOM 1370 C CA . LEU A 1 192 ? 17.026 -1.246 -3.711 1.00 93.50 192 LEU A CA 1
ATOM 1371 C C . LEU A 1 192 ? 15.773 -1.263 -4.589 1.00 93.50 192 LEU A C 1
ATOM 1373 O O . LEU A 1 192 ? 14.975 -0.325 -4.519 1.00 93.50 192 LEU A O 1
ATOM 1377 N N . ASP A 1 193 ? 15.528 -2.358 -5.307 1.00 93.25 193 ASP A N 1
ATOM 1378 C CA . ASP A 1 193 ? 14.317 -2.531 -6.107 1.00 93.25 193 ASP A CA 1
ATOM 1379 C C . ASP A 1 193 ? 13.057 -2.522 -5.250 1.00 93.25 193 ASP A C 1
ATOM 1381 O O . ASP A 1 193 ? 12.104 -1.801 -5.558 1.00 93.25 193 ASP A O 1
ATOM 1385 N N . LEU A 1 194 ? 13.049 -3.265 -4.145 1.00 95.12 194 LEU A N 1
ATOM 1386 C CA . LEU A 1 194 ? 11.892 -3.350 -3.256 1.00 95.12 194 LEU A CA 1
ATOM 1387 C C . LEU A 1 194 ? 11.610 -2.035 -2.514 1.00 95.12 194 LEU A C 1
ATOM 1389 O O . LEU A 1 194 ? 10.452 -1.749 -2.199 1.00 95.12 194 LEU A O 1
ATOM 1393 N N . LEU A 1 195 ? 12.635 -1.231 -2.223 1.00 95.50 195 LEU A N 1
ATOM 1394 C CA . LEU A 1 195 ? 12.499 -0.017 -1.417 1.00 95.50 195 LEU A CA 1
ATOM 1395 C C . LEU A 1 195 ? 12.374 1.261 -2.250 1.00 95.50 195 LEU A C 1
ATOM 1397 O O . LEU A 1 195 ? 11.614 2.146 -1.850 1.00 95.50 195 LEU A O 1
ATOM 1401 N N . VAL A 1 196 ? 13.078 1.371 -3.380 1.00 94.44 196 VAL A N 1
ATOM 1402 C CA . VAL A 1 196 ? 13.303 2.649 -4.080 1.00 94.44 196 VAL A CA 1
ATOM 1403 C C . VAL A 1 196 ? 13.018 2.583 -5.581 1.00 94.44 196 VAL A C 1
ATOM 1405 O O . VAL A 1 196 ? 12.297 3.454 -6.071 1.00 94.44 196 VAL A O 1
ATOM 1408 N N . THR A 1 197 ? 13.545 1.596 -6.315 1.00 91.62 197 THR A N 1
ATOM 1409 C CA . THR A 1 197 ? 13.646 1.645 -7.792 1.00 91.62 197 THR A CA 1
ATOM 1410 C C . THR A 1 197 ? 12.600 0.828 -8.552 1.00 91.62 197 THR A C 1
ATOM 1412 O O . THR A 1 197 ? 12.188 1.259 -9.629 1.00 91.62 197 THR A O 1
ATOM 1415 N N . GLY A 1 198 ? 12.125 -0.291 -8.001 1.00 91.00 198 GLY A N 1
ATOM 1416 C CA . GLY A 1 198 ? 11.302 -1.274 -8.715 1.00 91.00 198 GLY A CA 1
ATOM 1417 C C . GLY A 1 198 ? 9.883 -0.815 -9.080 1.00 91.00 198 GLY A C 1
ATOM 1418 O O . GLY A 1 198 ? 9.550 0.366 -8.996 1.00 91.00 198 GLY A O 1
ATOM 1419 N N . TYR A 1 199 ? 9.021 -1.765 -9.470 1.00 90.69 199 TYR A N 1
ATOM 1420 C CA . TYR A 1 199 ? 7.632 -1.484 -9.878 1.00 90.69 199 TYR A CA 1
ATOM 1421 C C . TYR A 1 199 ? 6.787 -0.864 -8.761 1.00 90.69 199 TYR A C 1
ATOM 1423 O O . TYR A 1 199 ? 6.019 0.069 -8.996 1.00 90.69 199 TYR A O 1
ATOM 1431 N N . TYR A 1 200 ? 6.927 -1.390 -7.541 1.00 92.44 200 TYR A N 1
ATOM 1432 C CA . TYR A 1 200 ? 6.124 -0.986 -6.387 1.00 92.44 200 TYR A CA 1
ATOM 1433 C C . TYR A 1 200 ? 7.012 -0.630 -5.185 1.00 92.44 200 TYR A C 1
ATOM 1435 O O . TYR A 1 200 ? 6.928 -1.274 -4.141 1.00 92.44 200 TYR A O 1
ATOM 1443 N N . PRO A 1 201 ? 7.904 0.369 -5.294 1.00 94.75 201 PRO A N 1
ATOM 1444 C CA . PRO A 1 201 ? 8.939 0.585 -4.296 1.00 94.75 201 PRO A CA 1
ATOM 1445 C C . PRO A 1 201 ? 8.329 1.103 -2.995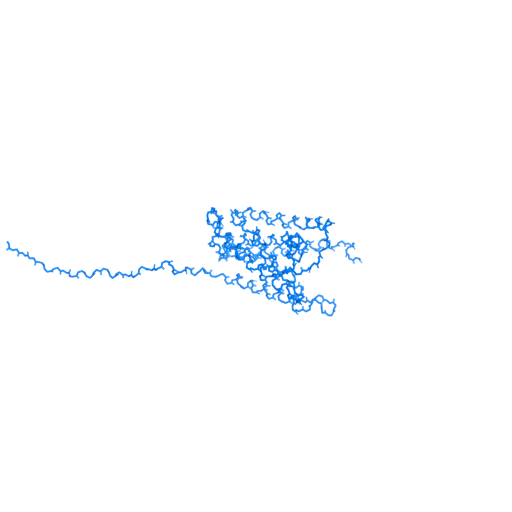 1.00 94.75 201 PRO A C 1
ATOM 1447 O O . PRO A 1 201 ? 7.527 2.045 -3.000 1.00 94.75 201 PRO A O 1
ATOM 1450 N N . ALA A 1 202 ? 8.724 0.515 -1.867 1.00 96.50 202 ALA A N 1
ATOM 1451 C CA . ALA A 1 202 ? 8.126 0.792 -0.565 1.00 96.50 202 ALA A CA 1
ATOM 1452 C C . ALA A 1 202 ? 8.097 2.282 -0.215 1.00 96.50 202 ALA A C 1
ATOM 1454 O O . ALA A 1 202 ? 7.104 2.742 0.344 1.00 96.50 202 ALA A O 1
ATOM 1455 N N . LEU A 1 203 ? 9.118 3.048 -0.605 1.00 95.38 203 LEU A N 1
ATOM 1456 C CA . LEU A 1 203 ? 9.170 4.492 -0.396 1.00 95.38 203 LEU A CA 1
ATOM 1457 C C . LEU A 1 203 ? 7.904 5.208 -0.898 1.00 95.38 203 LEU A C 1
ATOM 1459 O O . LEU A 1 203 ? 7.358 6.056 -0.198 1.00 95.38 203 LEU A O 1
ATOM 1463 N N . THR A 1 204 ? 7.408 4.834 -2.078 1.00 94.19 204 THR A N 1
ATOM 1464 C CA . THR A 1 204 ? 6.246 5.482 -2.714 1.00 94.19 204 THR A CA 1
ATOM 1465 C C . THR A 1 204 ? 4.910 4.844 -2.328 1.00 94.19 204 THR A C 1
ATOM 1467 O O . THR A 1 204 ? 3.881 5.518 -2.344 1.00 94.19 204 THR A O 1
ATOM 1470 N N . TRP A 1 205 ? 4.912 3.564 -1.936 1.00 96.12 205 TRP A N 1
ATOM 1471 C CA . TRP A 1 205 ? 3.688 2.799 -1.663 1.00 96.12 205 TRP A CA 1
ATOM 1472 C C . TRP A 1 205 ? 3.303 2.731 -0.182 1.00 96.12 205 TRP A C 1
ATOM 1474 O O . TRP A 1 205 ? 2.122 2.600 0.150 1.00 96.12 205 TRP A O 1
ATOM 1484 N N . LEU A 1 206 ? 4.270 2.883 0.727 1.00 96.62 206 LEU A N 1
ATOM 1485 C CA . LEU A 1 206 ? 4.030 2.889 2.168 1.00 96.62 206 LEU A CA 1
ATOM 1486 C C . LEU A 1 206 ? 3.017 3.962 2.627 1.00 96.62 206 LEU A C 1
ATOM 1488 O O . LEU A 1 206 ? 2.204 3.624 3.491 1.00 96.62 206 LEU A O 1
ATOM 1492 N N . PRO A 1 207 ? 2.953 5.192 2.063 1.00 97.56 207 PRO A N 1
ATOM 1493 C CA . PRO A 1 207 ? 1.920 6.171 2.419 1.00 97.56 207 PRO A CA 1
ATOM 1494 C C . PRO A 1 207 ? 0.490 5.632 2.306 1.00 97.56 207 PRO A C 1
ATOM 1496 O O . PRO A 1 207 ? -0.314 5.839 3.217 1.00 97.56 207 PRO A O 1
ATOM 1499 N N . TYR A 1 208 ? 0.180 4.887 1.237 1.00 97.38 208 TYR A N 1
ATOM 1500 C CA . TYR A 1 208 ? -1.136 4.267 1.045 1.00 97.38 208 TYR A CA 1
ATOM 1501 C C . TYR A 1 208 ? -1.433 3.246 2.140 1.00 97.38 208 TYR A C 1
ATOM 1503 O O . TYR A 1 208 ? -2.527 3.228 2.706 1.00 97.38 208 TYR A O 1
ATOM 1511 N N . LEU A 1 209 ? -0.439 2.429 2.491 1.00 97.00 209 LEU A N 1
ATOM 1512 C CA . LEU A 1 209 ? -0.593 1.424 3.534 1.00 97.00 209 LEU A CA 1
ATOM 1513 C C . LEU A 1 209 ? -0.825 2.065 4.910 1.00 97.00 209 LEU A C 1
ATOM 1515 O O . LEU A 1 209 ? -1.707 1.635 5.657 1.00 97.00 209 LEU A O 1
ATOM 1519 N N . LEU A 1 210 ? -0.084 3.129 5.233 1.00 98.12 210 LEU A N 1
ATOM 1520 C CA . LEU A 1 210 ? -0.252 3.882 6.478 1.00 98.12 210 LEU A CA 1
ATOM 1521 C C . LEU A 1 210 ? -1.604 4.599 6.538 1.00 98.12 210 LEU A C 1
ATOM 1523 O O . LEU A 1 210 ? -2.260 4.565 7.582 1.00 98.12 210 LEU A O 1
ATOM 1527 N N . LEU A 1 211 ? -2.059 5.184 5.425 1.00 97.88 211 LEU A N 1
ATOM 1528 C CA . LEU A 1 211 ? -3.416 5.716 5.306 1.00 97.88 211 LEU A CA 1
ATOM 1529 C C . LEU A 1 211 ? -4.441 4.619 5.618 1.00 97.88 211 LEU A C 1
ATOM 1531 O O . LEU A 1 211 ? -5.331 4.820 6.441 1.00 97.88 211 LEU A O 1
ATOM 1535 N N . GLY A 1 212 ? -4.257 3.425 5.056 1.00 97.12 212 GLY A N 1
ATOM 1536 C CA . GLY A 1 212 ? -5.062 2.248 5.364 1.00 97.12 212 GLY A CA 1
ATOM 1537 C C . GLY A 1 212 ? -5.139 1.922 6.857 1.00 97.12 212 GLY A C 1
ATOM 1538 O O . GLY A 1 212 ? -6.224 1.672 7.378 1.00 97.12 212 GLY A O 1
ATOM 1539 N N . ILE A 1 213 ? -4.013 1.973 7.575 1.00 96.88 213 ILE A N 1
ATOM 1540 C CA . ILE A 1 213 ? -3.979 1.758 9.032 1.00 96.88 213 ILE A CA 1
ATOM 1541 C C . ILE A 1 213 ? -4.796 2.830 9.764 1.00 96.88 213 ILE A C 1
ATOM 1543 O O . ILE A 1 213 ? -5.552 2.512 10.684 1.00 96.88 213 ILE A O 1
ATOM 1547 N N . VAL A 1 214 ? -4.675 4.101 9.372 1.00 97.31 214 VAL A N 1
ATOM 1548 C CA . VAL A 1 214 ? -5.459 5.197 9.967 1.00 97.31 214 VAL A CA 1
ATOM 1549 C C . VAL A 1 214 ? -6.953 4.955 9.764 1.00 97.31 214 VAL A C 1
ATOM 1551 O O . VAL A 1 214 ? -7.716 5.014 10.730 1.00 97.31 214 VAL A O 1
ATOM 1554 N N . LEU A 1 215 ? -7.361 4.617 8.538 1.00 96.38 215 LEU A N 1
ATOM 1555 C CA . LEU A 1 215 ? -8.757 4.345 8.194 1.00 96.38 215 LEU A CA 1
ATOM 1556 C C . LEU A 1 215 ? -9.297 3.094 8.897 1.00 96.38 215 LEU A C 1
ATOM 1558 O O . LEU A 1 215 ? -10.419 3.104 9.397 1.00 96.38 215 LEU A O 1
ATOM 1562 N N . GLY A 1 216 ? -8.493 2.035 9.005 1.00 95.12 216 GLY A N 1
ATOM 1563 C CA . GLY A 1 216 ? -8.876 0.790 9.675 1.00 95.12 216 GLY A CA 1
ATOM 1564 C C . GLY A 1 216 ? -9.124 0.943 11.177 1.00 95.12 216 GLY A C 1
ATOM 1565 O O . GLY A 1 216 ? -9.833 0.129 11.769 1.00 95.12 216 GLY A O 1
ATOM 1566 N N . ARG A 1 217 ? -8.575 1.995 11.801 1.00 95.00 217 ARG A N 1
ATOM 1567 C CA . ARG A 1 217 ? -8.833 2.335 13.211 1.00 95.00 217 ARG A CA 1
ATOM 1568 C C . ARG A 1 217 ? -10.140 3.101 13.416 1.00 95.00 217 ARG A C 1
ATOM 1570 O O . ARG A 1 217 ? -10.587 3.216 14.556 1.00 95.00 217 ARG A O 1
ATOM 1577 N N . LEU A 1 218 ? -10.757 3.615 12.350 1.00 94.38 218 LEU A N 1
ATOM 1578 C CA . LEU A 1 218 ? -12.062 4.267 12.423 1.00 94.38 218 LEU A CA 1
ATOM 1579 C C . LEU A 1 218 ? -13.185 3.239 12.606 1.00 94.38 218 LEU A C 1
ATOM 1581 O O . LEU A 1 218 ? -13.047 2.050 12.307 1.00 94.38 218 LEU A O 1
ATOM 1585 N N . ASP A 1 219 ? -14.341 3.711 13.072 1.00 92.69 219 ASP A N 1
ATOM 1586 C CA . ASP A 1 219 ? -15.538 2.882 13.115 1.00 92.69 219 ASP A CA 1
ATOM 1587 C C . ASP A 1 219 ? -16.208 2.781 11.742 1.00 92.69 219 ASP A C 1
ATOM 1589 O O . ASP A 1 219 ? -17.163 3.493 11.447 1.00 92.69 219 ASP A O 1
ATOM 1593 N N . LEU A 1 220 ? -15.714 1.875 10.897 1.00 91.69 220 LEU A N 1
ATOM 1594 C CA . LEU A 1 220 ? -16.226 1.669 9.536 1.00 91.69 220 LEU A CA 1
ATOM 1595 C C . LEU A 1 220 ? -17.697 1.199 9.474 1.00 91.69 220 LEU A C 1
ATOM 1597 O O . LEU A 1 220 ? -18.290 1.207 8.396 1.00 91.69 220 LEU A O 1
ATOM 1601 N N . ARG A 1 221 ? -18.306 0.815 10.607 1.00 90.00 221 ARG A N 1
ATOM 1602 C CA . ARG A 1 221 ? -19.750 0.529 10.706 1.00 90.00 221 ARG A CA 1
ATOM 1603 C C . ARG A 1 221 ? -20.593 1.796 10.855 1.00 90.00 221 ARG A C 1
ATOM 1605 O O . ARG A 1 221 ? -21.769 1.797 10.501 1.00 90.00 221 ARG A O 1
ATOM 1612 N N . SER A 1 222 ? -20.001 2.883 11.344 1.00 93.62 222 SER A N 1
ATOM 1613 C CA . SER A 1 222 ? -20.692 4.149 11.550 1.00 93.62 222 SER A CA 1
ATOM 1614 C C . SER A 1 222 ? -21.028 4.818 10.219 1.00 93.62 222 SER A C 1
ATOM 1616 O O . SER A 1 222 ? -20.148 5.100 9.403 1.00 93.62 222 SER A O 1
ATOM 1618 N N . SER A 1 223 ? -22.303 5.164 10.015 1.00 93.75 223 SER A N 1
ATOM 1619 C CA . SER A 1 223 ? -22.744 5.942 8.848 1.00 93.75 223 SER A CA 1
ATOM 1620 C C . SER A 1 223 ? -22.009 7.273 8.715 1.00 93.75 223 SER A C 1
ATOM 1622 O O . SER A 1 223 ? -21.690 7.672 7.600 1.00 93.75 223 SER A O 1
ATOM 1624 N N . ARG A 1 224 ? -21.667 7.922 9.836 1.00 96.56 224 ARG A N 1
ATOM 1625 C CA . ARG A 1 224 ? -20.912 9.182 9.831 1.00 96.56 224 ARG A CA 1
ATOM 1626 C C . ARG A 1 224 ? -19.508 8.994 9.261 1.00 96.56 224 ARG A C 1
ATOM 1628 O O . ARG A 1 224 ? -19.080 9.797 8.441 1.00 96.56 224 ARG A O 1
ATOM 1635 N N . VAL A 1 225 ? -18.811 7.928 9.663 1.00 95.62 225 VAL A N 1
ATOM 1636 C CA . VAL A 1 225 ? -17.481 7.602 9.125 1.00 95.62 225 VAL A CA 1
ATOM 1637 C C . VAL A 1 225 ? -17.588 7.274 7.642 1.00 95.62 225 VAL A C 1
ATOM 1639 O O . VAL A 1 225 ? -16.838 7.833 6.854 1.00 95.62 225 VAL A O 1
ATOM 1642 N N . ARG A 1 226 ? -18.549 6.433 7.242 1.00 94.75 226 ARG A N 1
ATOM 1643 C CA . ARG A 1 226 ? -18.754 6.079 5.828 1.00 94.75 226 ARG A CA 1
ATOM 1644 C C . ARG A 1 226 ? -19.014 7.308 4.957 1.00 94.75 226 ARG A C 1
ATOM 1646 O O . ARG A 1 226 ? -18.355 7.465 3.936 1.00 94.75 226 ARG A O 1
ATOM 1653 N N . LEU A 1 227 ? -19.909 8.200 5.382 1.00 96.19 227 LEU A N 1
ATOM 1654 C CA . LEU A 1 227 ? -20.191 9.437 4.654 1.00 96.19 227 LEU A CA 1
ATOM 1655 C C . LEU A 1 227 ? -18.969 10.364 4.626 1.00 96.19 227 LEU A C 1
ATOM 1657 O O . LEU A 1 227 ? -18.668 10.941 3.588 1.00 96.19 227 LEU A O 1
ATOM 1661 N N . GLY A 1 228 ? -18.225 10.454 5.731 1.00 96.88 228 GLY A N 1
ATOM 1662 C CA . GLY A 1 228 ? -16.970 11.201 5.788 1.00 96.88 228 GLY A CA 1
ATOM 1663 C C . GLY A 1 228 ? -15.905 10.665 4.827 1.00 96.88 228 GLY A C 1
ATOM 1664 O O . GLY A 1 228 ? -15.217 11.455 4.192 1.00 96.88 228 GLY A O 1
ATOM 1665 N N . LEU A 1 229 ? -15.796 9.341 4.665 1.00 95.56 229 LEU A N 1
ATOM 1666 C CA . LEU A 1 229 ? -14.885 8.721 3.695 1.00 95.56 229 LEU A CA 1
ATOM 1667 C C . LEU A 1 229 ? -15.299 9.024 2.254 1.00 95.56 229 LEU A C 1
ATOM 1669 O O . LEU A 1 229 ? -14.441 9.349 1.440 1.00 95.56 229 LEU A O 1
ATOM 1673 N N . VAL A 1 230 ? -16.599 8.959 1.950 1.00 96.00 230 VAL A N 1
ATOM 1674 C CA . VAL A 1 230 ? -17.123 9.317 0.623 1.00 96.00 230 VAL A CA 1
ATOM 1675 C C . VAL A 1 230 ? -16.855 10.790 0.325 1.00 96.00 230 VAL A C 1
ATOM 1677 O O . VAL A 1 230 ? -16.278 11.105 -0.714 1.00 96.00 230 VAL A O 1
ATOM 1680 N N . ALA A 1 231 ? -17.208 11.689 1.245 1.00 97.06 231 ALA A N 1
ATOM 1681 C CA . ALA A 1 231 ? -17.004 13.123 1.075 1.00 97.06 231 ALA A CA 1
ATOM 1682 C C . ALA A 1 231 ? -15.513 13.478 0.962 1.00 97.06 231 ALA A C 1
ATOM 1684 O O . ALA A 1 231 ? -15.116 14.176 0.033 1.00 97.06 231 ALA A O 1
ATOM 1685 N N . GLY A 1 232 ? -14.674 12.950 1.858 1.00 95.88 232 GLY A N 1
ATOM 1686 C CA . GLY A 1 232 ? -13.233 13.199 1.856 1.00 95.88 232 GLY A CA 1
ATOM 1687 C C . GLY A 1 232 ? -12.529 12.626 0.624 1.00 95.88 232 GLY A C 1
ATOM 1688 O O . GLY A 1 232 ? -11.693 13.302 0.027 1.00 95.88 232 GLY A O 1
ATOM 1689 N N . GLY A 1 233 ? -12.896 11.415 0.194 1.00 93.75 233 GLY A N 1
ATOM 1690 C CA . GLY A 1 233 ? -12.377 10.816 -1.037 1.00 93.75 233 GLY A CA 1
ATOM 1691 C C . GLY A 1 233 ? -12.781 11.615 -2.276 1.00 93.75 233 GLY A C 1
ATOM 1692 O O . GLY A 1 233 ? -11.926 11.942 -3.093 1.00 93.75 233 GLY A O 1
ATOM 1693 N N . THR A 1 234 ? -14.053 12.014 -2.368 1.00 95.94 234 THR A N 1
ATOM 1694 C CA . THR A 1 234 ? -14.564 12.847 -3.472 1.00 95.94 234 THR A CA 1
ATOM 1695 C C . THR A 1 234 ? -13.844 14.192 -3.528 1.00 95.94 234 THR A C 1
ATOM 1697 O O . THR A 1 234 ? -13.351 14.581 -4.583 1.00 95.94 234 THR A O 1
ATOM 1700 N N . ALA A 1 235 ? -13.704 14.874 -2.388 1.00 96.50 235 ALA A N 1
ATOM 1701 C CA . ALA A 1 235 ? -12.972 16.134 -2.305 1.00 96.50 235 ALA A CA 1
ATOM 1702 C C . ALA A 1 235 ? -11.506 15.977 -2.738 1.00 96.50 235 ALA A C 1
ATOM 1704 O O . ALA A 1 235 ? -10.985 16.829 -3.450 1.00 96.50 235 ALA A O 1
ATOM 1705 N N . THR A 1 236 ? -10.857 14.870 -2.362 1.00 93.12 236 THR A N 1
ATOM 1706 C CA . THR A 1 236 ? -9.467 14.580 -2.751 1.00 93.12 236 THR A CA 1
ATOM 1707 C C . THR A 1 236 ? -9.335 14.382 -4.261 1.00 93.12 236 THR A C 1
ATOM 1709 O O . THR A 1 236 ? -8.418 14.928 -4.868 1.00 93.12 236 THR A O 1
ATOM 1712 N N . VAL A 1 237 ? -10.266 13.649 -4.882 1.00 93.19 237 VAL A N 1
ATOM 1713 C CA . VAL A 1 237 ? -10.294 13.456 -6.340 1.00 93.19 237 VAL A CA 1
ATOM 1714 C C . VAL A 1 237 ? -10.468 14.796 -7.051 1.00 93.19 237 VAL A C 1
ATOM 1716 O O . VAL A 1 237 ? -9.666 15.128 -7.919 1.00 93.19 237 VAL A O 1
ATOM 1719 N N . LEU A 1 238 ? -11.449 15.604 -6.643 1.00 95.75 238 LEU A N 1
ATOM 1720 C CA . LEU A 1 238 ? -11.687 16.917 -7.249 1.00 95.75 238 LEU A CA 1
ATOM 1721 C C . LEU A 1 238 ? -10.478 17.845 -7.093 1.00 95.75 238 LEU A C 1
ATOM 1723 O O . LEU A 1 238 ? -10.053 18.463 -8.064 1.00 95.75 238 LEU A O 1
ATOM 1727 N N . ALA A 1 239 ? -9.874 17.890 -5.903 1.00 94.56 239 ALA A N 1
ATOM 1728 C CA . ALA A 1 239 ? -8.659 18.663 -5.670 1.00 94.56 239 ALA A CA 1
ATOM 1729 C C . ALA A 1 239 ? -7.500 18.187 -6.558 1.00 94.56 239 ALA A C 1
ATOM 1731 O O . ALA A 1 239 ? -6.795 19.018 -7.121 1.00 94.56 239 ALA A O 1
ATOM 1732 N N . SER A 1 240 ? -7.322 16.872 -6.733 1.00 90.50 240 SER A N 1
ATOM 1733 C CA . SER A 1 240 ? -6.271 16.344 -7.612 1.00 90.50 240 SER A CA 1
ATOM 1734 C C . SER A 1 240 ? -6.473 16.719 -9.080 1.00 90.50 240 SER A C 1
ATOM 1736 O O . SER A 1 240 ? -5.491 17.025 -9.747 1.00 90.50 240 SER A O 1
ATOM 1738 N N . ILE A 1 241 ? -7.723 16.754 -9.562 1.00 91.69 241 ILE A N 1
ATOM 1739 C CA . ILE A 1 241 ? -8.050 17.174 -10.932 1.00 91.69 241 ILE A CA 1
ATOM 1740 C C . ILE A 1 241 ? -7.713 18.655 -11.104 1.00 91.69 241 ILE A C 1
ATOM 1742 O O . ILE A 1 241 ? -6.950 19.004 -11.993 1.00 91.69 241 ILE A O 1
ATOM 1746 N N . VAL A 1 242 ? -8.183 19.509 -10.189 1.00 93.69 242 VAL A N 1
ATOM 1747 C CA . VAL A 1 242 ? -7.907 20.953 -10.238 1.00 93.69 242 VAL A CA 1
ATOM 1748 C C . VAL A 1 242 ? -6.405 21.237 -10.194 1.00 93.69 242 VAL A C 1
ATOM 1750 O O . VAL A 1 242 ? -5.910 22.057 -10.959 1.00 93.69 242 VAL A O 1
ATOM 1753 N N . VAL A 1 243 ? -5.661 20.558 -9.317 1.00 91.81 243 VAL A N 1
ATOM 1754 C CA . VAL A 1 243 ? -4.203 20.721 -9.235 1.00 91.81 243 VAL A CA 1
ATOM 1755 C C . VAL A 1 243 ? -3.527 20.263 -10.527 1.00 91.81 243 VAL A C 1
ATOM 1757 O O . VAL A 1 243 ? -2.651 20.968 -11.021 1.00 91.81 243 VAL A O 1
ATOM 1760 N N . ALA A 1 244 ? -3.932 19.122 -11.092 1.00 88.62 244 ALA A N 1
ATOM 1761 C CA . ALA A 1 244 ? -3.390 18.639 -12.358 1.00 88.62 244 ALA A CA 1
ATOM 1762 C C . ALA A 1 244 ? -3.659 19.629 -13.503 1.00 88.62 244 ALA A C 1
ATOM 1764 O O . ALA A 1 244 ? -2.734 19.961 -14.245 1.00 88.62 244 ALA A O 1
ATOM 1765 N N . ASP A 1 245 ? -4.877 20.161 -13.601 1.00 89.50 245 ASP A N 1
ATOM 1766 C CA . ASP A 1 245 ? -5.258 21.141 -14.621 1.00 89.50 245 ASP A CA 1
ATOM 1767 C C . ASP A 1 245 ? -4.448 22.435 -14.486 1.00 89.50 245 ASP A C 1
ATOM 1769 O O . ASP A 1 245 ? -3.909 22.934 -15.470 1.00 89.50 245 ASP A O 1
ATOM 1773 N N . VAL A 1 246 ? -4.297 22.961 -13.265 1.00 91.12 246 VAL A N 1
ATOM 1774 C CA . VAL A 1 246 ? -3.515 24.183 -13.009 1.00 91.12 246 VAL A CA 1
ATOM 1775 C C . VAL A 1 246 ? -2.042 23.988 -13.372 1.00 91.12 246 VAL A C 1
ATOM 1777 O O . VAL A 1 246 ? -1.447 24.865 -13.995 1.00 91.12 246 VAL A O 1
ATOM 1780 N N . LEU A 1 247 ? -1.451 22.845 -13.015 1.00 87.06 247 LEU A N 1
ATOM 1781 C CA . LEU A 1 247 ? -0.042 22.559 -13.302 1.00 87.06 247 LEU A CA 1
ATOM 1782 C C . LEU A 1 247 ? 0.222 22.296 -14.793 1.00 87.06 247 LEU A C 1
ATOM 1784 O O . LEU A 1 247 ? 1.314 22.587 -15.273 1.00 87.06 247 LEU A O 1
ATOM 1788 N N . THR A 1 248 ? -0.761 21.778 -15.532 1.00 87.75 248 THR A N 1
ATOM 1789 C CA . THR A 1 248 ? -0.646 21.477 -16.974 1.00 87.75 248 THR A CA 1
ATOM 1790 C C . THR A 1 248 ? -1.217 22.574 -17.880 1.00 87.75 248 THR A C 1
ATOM 1792 O O . THR A 1 248 ? -1.161 22.468 -19.106 1.00 87.75 248 THR A O 1
ATOM 1795 N N . ALA A 1 249 ? -1.741 23.664 -17.309 1.00 81.12 249 ALA A N 1
ATOM 1796 C CA . ALA A 1 249 ? -2.262 24.805 -18.060 1.00 81.12 249 ALA A CA 1
ATOM 1797 C C . ALA A 1 249 ? -1.171 25.668 -18.729 1.00 81.12 249 ALA A C 1
ATOM 1799 O O . ALA A 1 249 ? -1.497 26.492 -19.585 1.00 81.12 249 ALA A O 1
ATOM 1800 N N . GLY A 1 250 ? 0.105 25.505 -18.360 1.00 75.44 250 GLY A N 1
ATOM 1801 C CA . GLY A 1 250 ? 1.219 26.265 -18.934 1.00 75.44 250 GLY A CA 1
ATOM 1802 C C . GLY A 1 250 ? 1.458 25.963 -20.421 1.00 75.44 250 GLY A C 1
ATOM 1803 O O . GLY A 1 250 ? 1.447 24.806 -20.838 1.00 75.44 250 GLY A O 1
ATOM 1804 N N . ALA A 1 251 ? 1.716 27.005 -21.220 1.00 59.59 251 ALA A N 1
ATOM 1805 C CA . ALA A 1 251 ? 1.939 26.895 -22.668 1.00 59.59 251 ALA A CA 1
ATOM 1806 C C . ALA A 1 251 ? 3.150 26.016 -23.045 1.00 59.59 251 ALA A C 1
ATOM 1808 O O . ALA A 1 251 ? 3.138 25.396 -24.101 1.00 59.59 251 ALA A O 1
ATOM 1809 N N . GLU A 1 252 ? 4.151 25.908 -22.166 1.00 62.75 252 GLU A N 1
ATOM 1810 C CA . GLU A 1 252 ? 5.360 25.097 -22.383 1.00 62.75 252 GLU A CA 1
ATOM 1811 C C . GLU A 1 252 ? 5.123 23.579 -22.304 1.00 62.75 252 GLU A C 1
ATOM 1813 O O . GLU A 1 252 ? 5.961 22.813 -22.759 1.00 62.75 252 GLU A O 1
ATOM 1818 N N . VAL A 1 253 ? 3.992 23.130 -21.744 1.00 57.00 253 VAL A N 1
ATOM 1819 C CA . VAL A 1 253 ? 3.641 21.698 -21.623 1.00 57.00 253 VAL A CA 1
ATOM 1820 C C . VAL A 1 253 ? 2.731 21.232 -22.770 1.00 57.00 253 VAL A C 1
ATOM 1822 O O . VAL A 1 253 ? 2.600 20.035 -23.008 1.00 57.00 253 VAL A O 1
ATOM 1825 N N . ARG A 1 254 ? 2.077 22.166 -23.480 1.00 51.44 254 ARG A N 1
ATOM 1826 C CA . ARG A 1 254 ? 1.140 21.873 -24.584 1.00 51.44 254 ARG A CA 1
ATOM 1827 C C . ARG A 1 254 ? 1.768 21.947 -25.983 1.00 51.44 254 ARG A C 1
ATOM 1829 O O . ARG A 1 254 ? 1.071 21.612 -26.939 1.00 51.44 254 ARG A O 1
ATOM 1836 N N . ALA A 1 255 ? 3.003 22.437 -26.097 1.00 42.47 255 ALA A N 1
ATOM 1837 C CA . ALA A 1 255 ? 3.775 22.500 -27.342 1.00 42.47 255 ALA A CA 1
ATOM 1838 C C . ALA A 1 255 ? 4.600 21.222 -27.530 1.00 42.47 255 ALA A C 1
ATOM 1840 O O . ALA A 1 255 ? 4.695 20.768 -28.690 1.00 42.47 255 ALA A O 1
#

Radius of gyration: 25.67 Å; chains: 1; bounding box: 64×64×102 Å

Sequence (255 aa):
MSRPDLEAGSGGPVDRPADDPAAGAVRERIVGVDVARCLALLGMMATHVLPGVVDGEVSLAHQVAAGRSSALFAVLAGVSLVLVTGTRSPVRGAAWRATYAGLAARAGMVGLIGLLLGEVRSGIAVILAYYAVFFLLAGPFLALRSRWVALAAVVLAGAAPVLSLLLRRELPEPTYAVPALASLVDPVGLLLDLLVTGYYPALTWLPYLLLGIVLGRLDLRSSRVRLGLVAGGTATVLASIVVADVLTAGAEVRA

Foldseek 3Di:
DDDDDDDDPPPPDDPDPPDDPPPDDPLDDDVVLVVLLVQLVVLLCCCLPPDQDDPNHGDPSCVPRPPVSVLSNLLSLLLVLLSVLVALFADDDPSLVVSLVVLLVVLVVQLQVQQAVLVDPSVRARCSVLVSVLSNVCSVVSNDDLVVLLVVLVCLQVCLVVVLVVVCVVDPAAPLRRRHPVCVVPVVNVLCQSAHHHPQHCSNNNSSSSNSNSLSSDPPVDPVSVVVCVVVVVVVVVVVVVVVCVVCVDPVNVD

Organism: NCBI:txid253824